Protein AF-A0A518BST4-F1 (afdb_monomer)

Foldseek 3Di:
DDDDDPPVNVVVVVVVVVVCVPPDPPPPPDDDVVDDDPDDPVRQVVLQVLLQVQQVVLQVLLCVLQVFRKGKDWPDKDKDFQVCVLVPADPQFQKKWKAWQQFIKIKGWDQQVLQQSLCVSVPDPQRGRDRDHDDPVSLVSSLVSVCSSVCSSSVSLVIHMDDIDGDRDSVVSDGRCSGLFDRGRMWIWIWMWMQTPNGIIIMIITHDDPSSVQSVVCVVVVHDRDPDPDSVCRPDDWDKDWDQADDDDDPVVVVVDDPPDDDDGPHDQQDWTFIDTNNWTFFTWGWDDDPNHTDTHTPDTDPDTDDPDPPDPPPPDDD

Sequence (319 aa):
MSTNVDPEEAAALMDAFDTSRGQTVREVEQRDFRVPLRLRGSSIAELQRVIETTLPQSEIELSKLLRGRLRLDLVSAGEFNAEQLQDGLDEPLALVRFSAGGHPAWAQWEIESAVEAVEQILGASEPTPATRDLSPLERTVMRTIIEGVCTPLCRRMGLPVEGFKAIGQLKEAGDWREADHFADPHRLGLELRLTTPGGASNLRLYLPIFDAQLTFAARIAGQKLPPKLPPHLSAVELPVCAQLGTIELPLSELLALEVGDVLPLDAHRGERIKVHADGRDFGRAILGSRRGRLALQLTSLTSEPTEPEPPAATIEEQA

Structure (mmCIF, N/CA/C/O backbone):
data_AF-A0A518BST4-F1
#
_entry.id   AF-A0A518BST4-F1
#
loop_
_atom_site.group_PDB
_atom_site.id
_atom_site.type_symbol
_atom_site.label_atom_id
_atom_site.label_alt_id
_atom_site.label_comp_id
_atom_site.label_asym_id
_atom_site.label_entity_id
_atom_site.label_seq_id
_atom_site.pdbx_PDB_ins_code
_atom_site.Cartn_x
_atom_site.Cartn_y
_atom_site.Cartn_z
_atom_site.occupancy
_atom_site.B_iso_or_equiv
_atom_site.auth_seq_id
_atom_site.auth_comp_id
_atom_site.auth_asym_id
_atom_site.auth_atom_id
_atom_site.pdbx_PDB_model_num
ATOM 1 N N . MET A 1 1 ? 63.388 1.926 4.999 1.00 42.66 1 MET A N 1
ATOM 2 C CA . MET A 1 1 ? 62.200 2.443 4.291 1.00 42.66 1 MET A CA 1
ATOM 3 C C . MET A 1 1 ? 61.598 3.509 5.185 1.00 42.66 1 MET A C 1
ATOM 5 O O . MET A 1 1 ? 60.833 3.187 6.081 1.00 42.66 1 MET A O 1
ATOM 9 N N . SER A 1 2 ? 62.106 4.730 5.057 1.00 36.97 2 SER A N 1
ATOM 10 C CA . SER A 1 2 ? 61.820 5.858 5.943 1.00 36.97 2 SER A CA 1
ATOM 11 C C . SER A 1 2 ? 60.489 6.479 5.536 1.00 36.97 2 SER A C 1
ATOM 13 O O . SER A 1 2 ? 60.337 6.916 4.398 1.00 36.97 2 SER A O 1
ATOM 15 N N . THR A 1 3 ? 59.523 6.463 6.446 1.00 49.28 3 THR A N 1
ATOM 16 C CA . THR A 1 3 ? 58.181 7.009 6.252 1.00 49.28 3 THR A CA 1
ATOM 17 C C . THR A 1 3 ? 58.253 8.535 6.336 1.00 49.28 3 THR A C 1
ATOM 19 O O . THR A 1 3 ? 58.174 9.102 7.420 1.00 49.28 3 THR A O 1
ATOM 22 N N . ASN A 1 4 ? 58.475 9.196 5.200 1.00 48.75 4 ASN A N 1
ATOM 23 C CA . ASN A 1 4 ? 58.351 10.648 5.077 1.00 48.75 4 ASN A CA 1
ATOM 24 C C . ASN A 1 4 ? 56.869 10.993 4.915 1.00 48.75 4 ASN A C 1
ATOM 26 O O . ASN A 1 4 ? 56.369 11.024 3.795 1.00 48.75 4 ASN A O 1
ATOM 30 N N . VAL A 1 5 ? 56.173 11.209 6.026 1.00 56.81 5 VAL A N 1
ATOM 31 C CA . VAL A 1 5 ? 54.915 11.961 6.018 1.00 56.81 5 VAL A CA 1
ATOM 32 C C . VAL A 1 5 ? 55.192 13.235 6.793 1.00 56.81 5 VAL A C 1
ATOM 34 O O . VAL A 1 5 ? 55.655 13.175 7.935 1.00 56.81 5 VAL A O 1
ATOM 37 N N . ASP A 1 6 ? 54.988 14.369 6.135 1.00 71.31 6 ASP A N 1
ATOM 38 C CA . ASP A 1 6 ? 55.165 15.680 6.741 1.00 71.31 6 ASP A CA 1
ATOM 39 C C . ASP A 1 6 ? 54.135 15.846 7.880 1.00 71.31 6 ASP A C 1
ATOM 41 O O . ASP A 1 6 ? 52.971 15.467 7.706 1.00 71.31 6 ASP A O 1
ATOM 45 N N . PRO A 1 7 ? 54.514 16.350 9.069 1.00 61.84 7 PRO A N 1
ATOM 46 C CA . PRO A 1 7 ? 53.572 16.594 10.163 1.00 61.84 7 PRO A CA 1
ATOM 47 C C . PRO A 1 7 ? 52.369 17.465 9.761 1.00 61.84 7 PRO A C 1
ATOM 49 O O . PRO A 1 7 ? 51.304 17.321 10.361 1.00 61.84 7 PRO A O 1
ATOM 52 N N . GLU A 1 8 ? 52.496 18.311 8.735 1.00 61.91 8 GLU A N 1
ATOM 53 C CA . GLU A 1 8 ? 51.385 19.107 8.200 1.00 61.91 8 GLU A CA 1
ATOM 54 C C . GLU A 1 8 ? 50.413 18.265 7.342 1.00 61.91 8 GLU A C 1
ATOM 56 O O . GLU A 1 8 ? 49.195 18.412 7.453 1.00 61.91 8 GLU A O 1
ATOM 61 N N . GLU A 1 9 ? 50.917 17.289 6.576 1.00 52.09 9 GLU A N 1
ATOM 62 C CA . GLU A 1 9 ? 50.091 16.323 5.829 1.00 52.09 9 GLU A CA 1
ATOM 63 C C . GLU A 1 9 ? 49.383 15.329 6.761 1.00 52.09 9 GLU A C 1
ATOM 65 O O . GLU A 1 9 ? 48.223 14.976 6.538 1.00 52.09 9 GLU A O 1
ATOM 70 N N . ALA A 1 10 ? 50.051 14.906 7.839 1.00 57.75 10 ALA A N 1
ATOM 71 C CA . ALA A 1 10 ? 49.448 14.059 8.867 1.00 57.75 10 ALA A CA 1
ATOM 72 C C . ALA A 1 10 ? 48.308 14.783 9.608 1.00 57.75 10 ALA A C 1
ATOM 74 O O . ALA A 1 10 ? 47.282 14.168 9.907 1.00 57.75 10 ALA A O 1
ATOM 75 N N . ALA A 1 11 ? 48.460 16.089 9.854 1.00 62.84 11 ALA A N 1
ATOM 76 C CA . ALA A 1 11 ? 47.422 16.924 10.449 1.00 62.84 11 ALA A CA 1
ATOM 77 C C . ALA A 1 11 ? 46.244 17.148 9.486 1.00 62.84 11 ALA A C 1
ATOM 79 O O . ALA A 1 11 ? 45.098 16.984 9.895 1.00 62.84 11 ALA A O 1
ATOM 80 N N . ALA A 1 12 ? 46.502 17.421 8.201 1.00 59.97 12 ALA A N 1
ATOM 81 C CA . ALA A 1 12 ? 45.454 17.569 7.187 1.00 59.97 12 ALA A CA 1
ATOM 82 C C . ALA A 1 12 ? 44.656 16.269 6.958 1.00 59.97 12 ALA A C 1
ATOM 84 O O . ALA A 1 12 ? 43.440 16.307 6.770 1.00 59.97 12 ALA A O 1
ATOM 85 N N . LEU A 1 13 ? 45.315 15.104 7.026 1.00 54.47 13 LEU A N 1
ATOM 86 C CA . LEU A 1 13 ? 44.649 13.798 6.977 1.00 54.47 13 LEU A CA 1
ATOM 87 C C . LEU A 1 13 ? 43.795 13.540 8.226 1.00 54.47 13 LEU A C 1
ATOM 89 O O . LEU A 1 13 ? 42.681 13.040 8.094 1.00 54.47 13 LEU A O 1
ATOM 93 N N . MET A 1 14 ? 44.269 13.896 9.424 1.00 54.06 14 MET A N 1
ATOM 94 C CA . MET A 1 14 ? 43.470 13.775 10.652 1.00 54.06 14 MET A CA 1
ATOM 95 C C . MET A 1 14 ? 42.262 14.723 10.660 1.00 54.06 14 MET A C 1
ATOM 97 O O . MET A 1 14 ? 41.180 14.305 11.066 1.00 54.06 14 MET A O 1
ATOM 101 N N . ASP A 1 15 ? 42.404 15.940 10.130 1.00 51.97 15 ASP A N 1
ATOM 102 C CA . ASP A 1 15 ? 41.315 16.921 10.033 1.00 51.97 15 ASP A CA 1
ATOM 103 C C . ASP A 1 15 ? 40.255 16.502 8.990 1.00 51.97 15 ASP A C 1
ATOM 105 O O . ASP A 1 15 ? 39.050 16.638 9.222 1.00 51.97 15 ASP A O 1
ATOM 109 N N . ALA A 1 16 ? 40.679 15.865 7.886 1.00 52.78 16 ALA A N 1
ATOM 110 C CA . ALA A 1 16 ? 39.792 15.218 6.908 1.00 52.78 16 ALA A CA 1
ATOM 111 C C . ALA A 1 16 ? 39.057 13.987 7.484 1.00 52.78 16 ALA A C 1
ATOM 113 O O . ALA A 1 16 ? 37.901 13.721 7.141 1.00 52.78 16 ALA A O 1
ATOM 114 N N . PHE A 1 17 ? 39.704 13.240 8.387 1.00 46.88 17 PHE A N 1
ATOM 115 C CA . PHE A 1 17 ? 39.076 12.127 9.103 1.00 46.88 17 PHE A CA 1
ATOM 116 C C . PHE A 1 17 ? 38.061 12.612 10.151 1.00 46.88 17 PHE A C 1
ATOM 118 O O . PHE A 1 17 ? 36.996 12.003 10.273 1.00 46.88 17 PHE A O 1
ATOM 125 N N . ASP A 1 18 ? 38.307 13.722 10.850 1.00 46.72 18 ASP A N 1
ATOM 126 C CA . ASP A 1 18 ? 37.339 14.279 11.805 1.00 46.72 18 ASP A CA 1
ATOM 127 C C . ASP A 1 18 ? 36.157 14.991 11.120 1.00 46.72 18 ASP A C 1
ATOM 129 O O . ASP A 1 18 ? 35.024 14.869 11.595 1.00 46.72 18 ASP A O 1
ATOM 133 N N . THR A 1 19 ? 36.339 15.606 9.942 1.00 46.09 19 THR A N 1
ATOM 134 C CA . THR A 1 19 ? 35.202 16.137 9.151 1.00 46.09 19 THR A CA 1
ATOM 135 C C . THR A 1 19 ? 34.257 15.038 8.652 1.00 46.09 19 THR A C 1
ATOM 137 O O . THR A 1 19 ? 33.068 15.289 8.441 1.00 46.09 19 THR A O 1
ATOM 140 N N . SER A 1 20 ? 34.740 13.799 8.518 1.00 42.28 20 SER A N 1
ATOM 141 C CA . SER A 1 20 ? 33.919 12.654 8.105 1.00 42.28 20 SER A CA 1
ATOM 142 C C . SER A 1 20 ? 33.076 12.037 9.233 1.00 42.28 20 SER A C 1
ATOM 144 O O . SER A 1 20 ? 32.094 11.351 8.949 1.00 42.28 20 SER A O 1
ATOM 146 N N . ARG A 1 21 ? 33.353 12.347 10.512 1.00 39.28 21 ARG A N 1
ATOM 147 C CA . ARG A 1 21 ? 32.537 11.879 11.656 1.00 39.28 21 ARG A CA 1
ATOM 148 C C . ARG A 1 21 ? 31.156 12.537 11.754 1.00 39.28 21 ARG A C 1
ATOM 150 O O . ARG A 1 21 ? 30.313 12.058 12.507 1.00 39.28 21 ARG A O 1
ATOM 157 N N . GLY A 1 22 ? 30.905 13.598 10.985 1.00 35.75 22 GLY A N 1
ATOM 158 C CA . GLY A 1 22 ? 29.586 14.227 10.863 1.00 35.75 22 GLY A CA 1
ATOM 159 C C . GLY A 1 22 ? 28.689 13.622 9.777 1.00 35.75 22 GLY A C 1
ATOM 160 O O . GLY A 1 22 ? 27.495 13.918 9.744 1.00 35.75 22 GLY A O 1
ATOM 161 N N . GLN A 1 23 ? 29.221 12.772 8.891 1.00 37.50 23 GLN A N 1
ATOM 162 C CA . GLN A 1 23 ? 28.390 12.022 7.955 1.00 37.50 23 GLN A CA 1
ATOM 163 C C . GLN A 1 23 ? 27.899 10.766 8.658 1.00 37.50 23 GLN A C 1
ATOM 165 O O . GLN A 1 23 ? 28.636 9.802 8.840 1.00 37.50 23 GLN A O 1
ATOM 170 N N . THR A 1 24 ? 26.633 10.811 9.068 1.00 32.81 24 THR A N 1
ATOM 171 C CA . THR A 1 24 ? 25.862 9.643 9.485 1.00 32.81 24 THR A CA 1
ATOM 172 C C . THR A 1 24 ? 26.155 8.497 8.524 1.00 32.81 24 THR A C 1
ATOM 174 O O . THR A 1 24 ? 25.794 8.537 7.345 1.00 32.81 24 THR A O 1
ATOM 177 N N . VAL A 1 25 ? 26.885 7.494 9.019 1.00 34.84 25 VAL A N 1
ATOM 178 C CA . VAL A 1 25 ? 27.086 6.229 8.321 1.00 34.84 25 VAL A CA 1
ATOM 179 C C . VAL A 1 25 ? 25.683 5.711 8.046 1.00 34.84 25 VAL A C 1
ATOM 181 O O . VAL A 1 25 ? 24.981 5.317 8.974 1.00 34.84 25 VAL A O 1
ATOM 184 N N . ARG A 1 26 ? 25.233 5.820 6.790 1.00 37.34 26 ARG A N 1
ATOM 185 C CA . ARG A 1 26 ? 23.953 5.258 6.368 1.00 37.34 26 ARG A CA 1
ATOM 186 C C . ARG A 1 26 ? 24.022 3.780 6.695 1.00 37.34 26 ARG A C 1
ATOM 188 O O . ARG A 1 26 ? 24.861 3.077 6.135 1.00 37.34 26 ARG A O 1
ATOM 195 N N . GLU A 1 27 ? 23.189 3.360 7.635 1.00 33.41 27 GLU A N 1
ATOM 196 C CA . GLU A 1 27 ? 23.039 1.969 8.021 1.00 33.41 27 GLU A CA 1
ATOM 197 C C . GLU A 1 27 ? 22.772 1.172 6.740 1.00 33.41 27 GLU A C 1
ATOM 199 O O . GLU A 1 27 ? 21.787 1.390 6.032 1.00 33.41 27 GLU A O 1
ATOM 204 N N . VAL A 1 28 ? 23.754 0.363 6.338 1.00 39.19 28 VAL A N 1
ATOM 205 C CA . VAL A 1 28 ? 23.680 -0.408 5.099 1.00 39.19 28 VAL A CA 1
ATOM 206 C C . VAL A 1 28 ? 22.741 -1.572 5.379 1.00 39.19 28 VAL A C 1
ATOM 208 O O . VAL A 1 28 ? 23.163 -2.600 5.906 1.00 39.19 28 VAL A O 1
ATOM 211 N N . GLU A 1 29 ? 21.459 -1.402 5.058 1.00 43.50 29 GLU A N 1
ATOM 212 C CA . GLU A 1 29 ? 20.478 -2.483 5.140 1.00 43.50 29 GLU A CA 1
ATOM 213 C C . GLU A 1 29 ? 20.944 -3.672 4.285 1.00 43.50 29 GLU A C 1
ATOM 215 O O . GLU 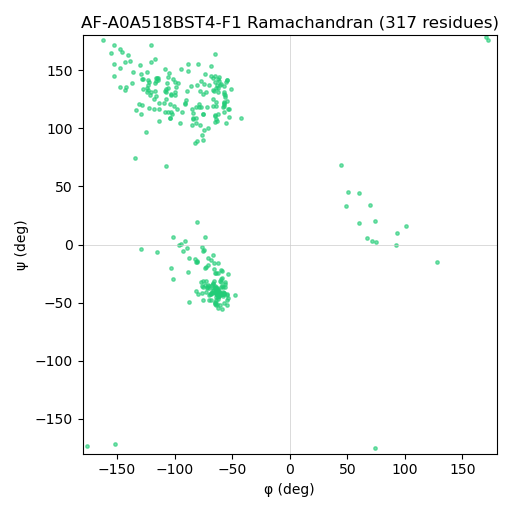A 1 29 ? 21.264 -3.529 3.097 1.00 43.50 29 GLU A O 1
ATOM 220 N N . GLN A 1 30 ? 21.007 -4.866 4.887 1.00 38.56 30 GLN A N 1
ATOM 221 C CA . GLN A 1 30 ? 21.372 -6.083 4.166 1.00 38.56 30 GLN A CA 1
ATOM 222 C C . GLN A 1 30 ? 20.344 -6.361 3.068 1.00 38.56 30 GLN A C 1
ATOM 224 O O . GLN A 1 30 ? 19.181 -6.677 3.307 1.00 38.56 30 GLN A O 1
ATOM 229 N N . ARG A 1 31 ? 20.805 -6.223 1.826 1.00 43.72 31 ARG A N 1
ATOM 230 C CA . ARG A 1 31 ? 19.964 -6.244 0.638 1.00 43.72 31 ARG A CA 1
ATOM 231 C C . ARG A 1 31 ? 19.692 -7.670 0.175 1.00 43.72 31 ARG A C 1
ATOM 233 O O . ARG A 1 31 ? 20.578 -8.322 -0.378 1.00 43.72 31 ARG A O 1
ATOM 240 N N . ASP A 1 32 ? 18.440 -8.114 0.263 1.00 48.12 32 ASP A N 1
ATOM 241 C CA . ASP A 1 32 ? 18.022 -9.313 -0.462 1.00 48.12 32 ASP A CA 1
ATOM 242 C C . ASP A 1 32 ? 17.790 -8.981 -1.942 1.00 48.12 32 ASP A C 1
ATOM 244 O O . ASP A 1 32 ? 16.785 -8.395 -2.351 1.00 48.12 32 ASP A O 1
ATOM 248 N N . PHE A 1 33 ? 18.746 -9.363 -2.788 1.00 46.81 33 PHE A N 1
ATOM 249 C CA . PHE A 1 33 ? 18.644 -9.165 -4.230 1.00 46.81 33 PHE A CA 1
ATOM 250 C C . PHE A 1 33 ? 17.521 -10.005 -4.869 1.00 46.81 33 PHE A C 1
ATOM 252 O O . PHE A 1 33 ? 17.264 -9.809 -6.062 1.00 46.81 33 PHE A O 1
ATOM 259 N N . ARG A 1 34 ? 16.887 -10.949 -4.129 1.00 41.41 34 ARG A N 1
ATOM 260 C CA . ARG A 1 34 ? 15.776 -11.830 -4.575 1.00 41.41 34 ARG A CA 1
ATOM 261 C C . ARG A 1 34 ? 14.561 -11.084 -5.074 1.00 41.41 34 ARG A C 1
ATOM 263 O O . ARG A 1 34 ? 14.041 -11.503 -6.107 1.00 41.41 34 ARG A O 1
ATOM 270 N N . VAL A 1 35 ? 14.243 -9.952 -4.463 1.00 50.44 35 VAL A N 1
ATOM 271 C CA . VAL A 1 35 ? 13.121 -9.104 -4.860 1.00 50.44 35 VAL A CA 1
ATOM 272 C C . VAL A 1 35 ? 13.661 -7.882 -5.616 1.00 50.44 35 VAL A C 1
ATOM 274 O O . VAL A 1 35 ? 14.349 -7.043 -5.020 1.00 50.44 35 VAL A O 1
ATOM 277 N N . PRO A 1 36 ? 13.458 -7.774 -6.943 1.00 54.06 36 PRO A N 1
ATOM 278 C CA . PRO A 1 36 ? 13.886 -6.602 -7.697 1.00 54.06 36 PRO A CA 1
ATOM 279 C C . PRO A 1 36 ? 13.093 -5.371 -7.234 1.00 54.06 36 PRO A C 1
ATOM 281 O O . PRO A 1 36 ? 11.909 -5.290 -7.515 1.00 54.06 36 PRO A O 1
ATOM 284 N N . LEU A 1 37 ? 13.746 -4.412 -6.565 1.00 60.00 37 LEU A N 1
ATOM 285 C CA . LEU A 1 37 ? 13.098 -3.139 -6.229 1.00 60.00 37 LEU A CA 1
ATOM 286 C C . LEU A 1 37 ? 12.808 -2.357 -7.506 1.00 60.00 37 LEU A C 1
ATOM 288 O O . LEU A 1 37 ? 13.694 -2.203 -8.357 1.00 60.00 37 LEU A O 1
ATOM 292 N N . ARG A 1 38 ? 11.586 -1.848 -7.613 1.00 65.62 38 ARG A N 1
ATOM 293 C CA . ARG A 1 38 ? 11.168 -0.915 -8.662 1.00 65.62 38 ARG A CA 1
ATOM 294 C C . ARG A 1 38 ? 11.428 0.528 -8.246 1.00 65.62 38 ARG A C 1
ATOM 296 O O . ARG A 1 38 ? 11.600 1.389 -9.106 1.00 65.62 38 ARG A O 1
ATOM 303 N N . LEU A 1 39 ? 11.499 0.792 -6.941 1.00 62.91 39 LEU A N 1
ATOM 304 C CA . LEU A 1 39 ? 11.815 2.110 -6.399 1.00 62.91 39 LEU A CA 1
ATOM 305 C C . LEU A 1 39 ? 13.324 2.297 -6.206 1.00 62.91 39 LEU A C 1
ATOM 307 O O . LEU A 1 39 ? 14.012 1.481 -5.594 1.00 62.91 39 LEU A O 1
ATOM 311 N N . ARG A 1 40 ? 13.846 3.432 -6.684 1.00 64.00 40 ARG A N 1
ATOM 312 C CA . ARG A 1 40 ? 15.177 3.908 -6.279 1.00 64.00 40 ARG A CA 1
ATOM 313 C C . ARG A 1 40 ? 15.095 4.439 -4.846 1.00 64.00 40 ARG A C 1
ATOM 315 O O . ARG A 1 40 ? 14.097 5.054 -4.482 1.00 64.00 40 ARG A O 1
ATOM 322 N N . GLY A 1 41 ? 16.164 4.297 -4.058 1.00 64.56 41 GLY A N 1
ATOM 323 C CA . GLY A 1 41 ? 16.190 4.796 -2.672 1.00 64.56 41 GLY A CA 1
ATOM 324 C C . GLY A 1 41 ? 15.889 6.298 -2.545 1.00 64.56 41 GLY A C 1
ATOM 325 O O . GLY A 1 41 ? 15.231 6.721 -1.601 1.00 64.56 41 GLY A O 1
ATOM 326 N N . SER A 1 42 ? 16.274 7.106 -3.541 1.00 61.84 42 SER A N 1
ATOM 327 C CA . SER A 1 42 ? 15.920 8.531 -3.606 1.00 61.84 42 SER A CA 1
ATOM 328 C C . SER A 1 42 ? 14.412 8.773 -3.716 1.00 61.84 42 SER A C 1
ATOM 330 O O . SER A 1 42 ? 13.910 9.708 -3.107 1.00 61.84 42 SER A O 1
ATOM 332 N N . SER A 1 43 ? 13.692 7.924 -4.457 1.00 67.12 43 SER A N 1
ATOM 333 C CA . SER A 1 43 ? 12.237 8.015 -4.623 1.00 67.12 43 SER A CA 1
ATOM 334 C C . SER A 1 43 ? 11.496 7.631 -3.341 1.00 67.12 43 SER A C 1
ATOM 336 O O . SER A 1 43 ? 10.488 8.250 -3.020 1.00 67.12 43 SER A O 1
ATOM 338 N N . ILE A 1 44 ? 12.014 6.662 -2.575 1.00 71.62 44 ILE A N 1
ATOM 339 C CA . ILE A 1 44 ? 11.459 6.284 -1.262 1.00 71.62 44 ILE A CA 1
ATOM 340 C C . ILE A 1 44 ? 11.606 7.439 -0.270 1.00 71.62 44 ILE A C 1
ATOM 342 O O . ILE A 1 44 ? 10.621 7.848 0.337 1.00 71.62 44 ILE A O 1
ATOM 346 N N . ALA A 1 45 ? 12.806 8.016 -0.165 1.00 73.88 45 ALA A N 1
ATOM 347 C CA . ALA A 1 45 ? 13.066 9.150 0.725 1.00 73.88 45 ALA A CA 1
ATOM 348 C C . ALA A 1 45 ? 12.185 10.371 0.407 1.00 73.88 45 ALA A C 1
ATOM 350 O O . ALA A 1 45 ? 11.884 11.194 1.270 1.00 73.88 45 ALA A O 1
ATOM 351 N N . GLU A 1 46 ? 11.783 10.515 -0.852 1.00 73.38 46 GLU A N 1
ATOM 352 C CA . GLU A 1 46 ? 10.897 11.587 -1.269 1.00 73.38 46 GLU A CA 1
ATOM 353 C C . GLU A 1 46 ? 9.429 11.310 -0.946 1.00 73.38 46 GLU A C 1
ATOM 355 O O . GLU A 1 46 ? 8.744 12.190 -0.424 1.00 73.38 46 GLU A O 1
ATOM 360 N N . LEU A 1 47 ? 8.970 10.076 -1.173 1.00 76.75 47 LEU A N 1
ATOM 361 C CA . LEU A 1 47 ? 7.651 9.621 -0.736 1.00 76.75 47 LEU A CA 1
ATOM 362 C C . LEU A 1 47 ? 7.491 9.773 0.780 1.00 76.75 47 LEU A C 1
ATOM 364 O O . LEU A 1 47 ? 6.464 10.281 1.222 1.00 76.75 47 LEU A O 1
ATOM 368 N N . GLN A 1 48 ? 8.520 9.428 1.560 1.00 82.56 48 GLN A N 1
ATOM 369 C CA . GLN A 1 48 ? 8.548 9.645 3.010 1.00 82.56 48 GLN A CA 1
ATOM 370 C C . GLN A 1 48 ? 8.285 11.112 3.360 1.00 82.56 48 GLN A C 1
ATOM 372 O O . GLN A 1 48 ? 7.336 11.400 4.085 1.00 82.56 48 GLN A O 1
ATOM 377 N N . ARG A 1 49 ? 9.021 12.054 2.751 1.00 83.06 49 ARG A N 1
ATOM 378 C CA . ARG A 1 49 ? 8.801 13.496 2.966 1.00 83.06 49 ARG A CA 1
ATOM 379 C C . ARG A 1 49 ? 7.377 13.937 2.611 1.00 83.06 49 ARG A C 1
ATOM 381 O O . ARG A 1 49 ? 6.763 14.723 3.332 1.00 83.06 49 ARG A O 1
ATOM 388 N N . VAL A 1 50 ? 6.821 13.450 1.501 1.00 82.62 50 VAL A N 1
ATOM 389 C CA . VAL A 1 50 ? 5.439 13.777 1.103 1.00 82.62 50 VAL A CA 1
ATOM 390 C C . VAL A 1 50 ? 4.429 13.253 2.122 1.00 82.62 50 VAL A C 1
ATOM 392 O O . VAL A 1 50 ? 3.487 13.966 2.471 1.00 82.62 50 VAL A O 1
ATOM 395 N N . ILE A 1 51 ? 4.624 12.031 2.610 1.00 85.50 51 ILE A N 1
ATOM 396 C CA . ILE A 1 51 ? 3.752 11.403 3.603 1.00 85.50 51 ILE A CA 1
ATOM 397 C C . ILE A 1 51 ? 3.827 12.166 4.923 1.00 85.50 51 ILE A C 1
ATOM 399 O O . ILE A 1 51 ? 2.790 12.598 5.418 1.00 85.50 51 ILE A O 1
ATOM 403 N N . GLU A 1 52 ? 5.032 12.424 5.434 1.00 88.69 52 GLU A N 1
ATOM 404 C CA . GLU A 1 52 ? 5.266 13.168 6.679 1.00 88.69 52 GLU A CA 1
ATOM 405 C C . GLU A 1 52 ? 4.594 14.544 6.660 1.00 88.69 52 GLU A C 1
ATOM 407 O O . GLU A 1 52 ? 3.924 14.923 7.618 1.00 88.69 52 GLU A O 1
ATOM 412 N N . THR A 1 53 ? 4.673 15.269 5.538 1.00 87.56 53 THR A N 1
ATOM 413 C CA . THR A 1 53 ? 3.998 16.576 5.398 1.00 87.56 53 THR A CA 1
ATOM 414 C C . THR A 1 53 ? 2.466 16.490 5.362 1.00 87.56 53 THR A C 1
ATOM 416 O O . THR A 1 53 ? 1.796 17.513 5.499 1.00 87.56 53 THR A O 1
ATOM 419 N N . THR A 1 54 ? 1.898 15.293 5.193 1.00 87.31 54 THR A N 1
ATOM 420 C CA . THR A 1 54 ? 0.448 15.050 5.098 1.00 87.31 54 THR A CA 1
ATOM 421 C C . THR A 1 54 ? -0.145 14.479 6.391 1.00 87.31 54 THR A C 1
ATOM 423 O O . THR A 1 54 ? -1.351 14.611 6.618 1.00 87.31 54 THR A O 1
ATOM 426 N N . LEU A 1 55 ? 0.674 13.891 7.272 1.00 90.56 55 LEU A N 1
ATOM 427 C CA . LEU A 1 55 ? 0.214 13.331 8.550 1.00 90.56 55 LEU A CA 1
ATOM 428 C C . LEU A 1 55 ? -0.566 14.342 9.412 1.00 90.56 55 LEU A C 1
ATOM 430 O O . LEU A 1 55 ? -1.666 13.983 9.838 1.00 90.56 55 LEU A O 1
ATOM 434 N N . PRO A 1 56 ? -0.141 15.618 9.563 1.00 90.81 56 PRO A N 1
ATOM 435 C CA . PRO A 1 56 ? -0.889 16.590 10.366 1.00 90.81 56 PRO A CA 1
ATOM 436 C C . PRO A 1 56 ? -2.318 16.840 9.865 1.00 90.81 56 PRO A C 1
ATOM 438 O O . PRO A 1 56 ? -3.229 17.087 10.652 1.00 90.81 56 PRO A O 1
ATOM 441 N N . GLN A 1 57 ? -2.556 16.757 8.550 1.00 86.94 57 GLN A N 1
ATOM 442 C CA . GLN A 1 57 ? -3.911 16.885 8.008 1.00 86.94 57 GLN A CA 1
ATOM 443 C C . GLN A 1 57 ? -4.786 15.694 8.419 1.00 86.94 57 GLN A C 1
ATOM 445 O O . GLN A 1 57 ? -5.944 15.882 8.793 1.00 86.94 57 GLN A O 1
ATOM 450 N N . SER A 1 58 ? -4.224 14.486 8.381 1.00 87.06 58 SER A N 1
ATOM 451 C CA . SER A 1 58 ? -4.921 13.264 8.794 1.00 87.06 58 SER A CA 1
ATOM 452 C C . SER A 1 58 ? -5.257 13.306 10.289 1.00 87.06 58 SER A C 1
ATOM 454 O O . SER A 1 58 ? -6.375 12.984 10.678 1.00 87.06 58 SER A O 1
ATOM 456 N N . GLU A 1 59 ? -4.350 13.812 11.131 1.00 89.50 59 GLU A N 1
ATOM 457 C CA . GLU A 1 59 ? -4.606 14.041 12.563 1.00 89.50 59 GLU A CA 1
ATOM 458 C C . GLU A 1 59 ? -5.781 15.003 12.807 1.00 89.50 59 GLU A C 1
ATOM 460 O O . GLU A 1 59 ? -6.641 14.753 13.657 1.00 89.50 59 GLU A O 1
ATOM 465 N N . ILE A 1 60 ? -5.868 16.097 12.042 1.00 86.75 60 ILE A N 1
ATOM 466 C CA . ILE A 1 60 ? -6.976 17.060 12.142 1.00 86.75 60 ILE A CA 1
ATOM 467 C C . ILE A 1 60 ? -8.310 16.411 11.749 1.00 86.75 60 ILE A C 1
ATOM 469 O O . ILE A 1 60 ? -9.333 16.679 12.379 1.00 86.75 60 ILE A O 1
ATOM 473 N N . GLU A 1 61 ? -8.334 15.575 10.713 1.00 83.06 61 GLU A N 1
ATOM 474 C CA . GLU A 1 61 ? -9.552 14.869 10.300 1.00 83.06 61 GLU A CA 1
ATOM 475 C C . GLU A 1 61 ? -9.973 13.819 11.341 1.00 83.06 61 GLU A C 1
ATOM 477 O O . GLU A 1 61 ? -11.143 13.764 11.727 1.00 83.06 61 GLU A O 1
ATOM 482 N N . LEU A 1 62 ? -9.019 13.062 11.883 1.00 81.56 62 LEU A N 1
ATOM 483 C CA . LEU A 1 62 ? -9.282 12.016 12.873 1.00 81.56 62 LEU A CA 1
ATOM 484 C C . LEU A 1 62 ? -9.663 12.567 14.244 1.00 81.56 62 LEU A C 1
ATOM 486 O O . LEU A 1 62 ? -10.548 12.019 14.895 1.00 81.56 62 LEU A O 1
ATOM 490 N N . SER A 1 63 ? -9.060 13.672 14.681 1.00 81.44 63 SER A N 1
ATOM 491 C CA . SER A 1 63 ? -9.401 14.301 15.965 1.00 81.44 63 SER A CA 1
ATOM 492 C C . SER A 1 63 ? -10.869 14.738 16.032 1.00 81.44 63 SER A C 1
ATOM 494 O O . SER A 1 63 ? -11.491 14.651 17.093 1.00 81.44 63 SER A O 1
ATOM 496 N N . LYS A 1 64 ? -11.465 15.125 14.893 1.00 78.75 64 LYS A N 1
ATOM 497 C CA . LYS A 1 64 ? -12.904 15.427 14.786 1.00 78.75 64 LYS A CA 1
ATOM 498 C C . LYS A 1 64 ? -13.768 14.186 14.996 1.00 78.75 64 LYS A C 1
ATOM 500 O O . LYS A 1 64 ? -14.818 14.280 15.626 1.00 78.75 64 LYS A O 1
ATOM 505 N N . LEU A 1 65 ? -13.332 13.046 14.463 1.00 69.56 65 LEU A N 1
ATOM 506 C CA . LEU A 1 65 ? -14.060 11.780 14.542 1.00 69.56 65 LEU A CA 1
ATOM 507 C C . LEU A 1 65 ? -13.941 11.146 15.931 1.00 69.56 65 LEU A C 1
ATOM 509 O O . LEU A 1 65 ? -14.932 10.669 16.475 1.00 69.56 65 LEU A O 1
ATOM 513 N N . LEU A 1 66 ? -12.744 11.178 16.517 1.00 68.44 66 LEU A N 1
ATOM 514 C CA . LEU A 1 66 ? -12.418 10.429 17.732 1.00 68.44 66 LEU A CA 1
ATOM 515 C C . LEU A 1 66 ? -12.548 11.233 19.025 1.00 68.44 66 LEU A C 1
ATOM 517 O O . LEU A 1 66 ? -12.308 10.694 20.100 1.00 68.44 66 LEU A O 1
ATOM 521 N N . ARG A 1 67 ? -12.926 12.518 18.939 1.00 69.75 67 ARG A N 1
ATOM 522 C CA . ARG A 1 67 ? -13.072 13.433 20.091 1.00 69.75 67 ARG A CA 1
ATOM 523 C C . ARG A 1 67 ? -11.853 13.413 21.031 1.00 69.75 67 ARG A C 1
ATOM 525 O O . ARG A 1 67 ? -11.991 13.587 22.239 1.00 69.75 67 ARG A O 1
ATOM 532 N N . GLY A 1 68 ? -10.660 13.212 20.473 1.00 69.81 68 GLY A N 1
ATOM 533 C CA . GLY A 1 68 ? -9.427 12.976 21.220 1.00 69.81 68 GLY A CA 1
ATOM 534 C C . GLY A 1 68 ? -8.193 13.534 20.516 1.00 69.81 68 GLY A C 1
ATOM 535 O O . GLY A 1 68 ? -8.243 13.931 19.351 1.00 69.81 68 GLY A O 1
ATOM 536 N N . ARG A 1 69 ? -7.073 13.581 21.248 1.00 74.50 69 ARG A N 1
ATOM 537 C CA . ARG A 1 69 ? -5.763 13.931 20.684 1.00 74.50 69 ARG A CA 1
ATOM 538 C C . ARG A 1 69 ? -5.141 12.675 20.094 1.00 74.50 69 ARG A C 1
ATOM 540 O O . ARG A 1 69 ? -4.871 11.730 20.826 1.00 74.50 69 ARG A O 1
ATOM 547 N N . LEU A 1 70 ? -4.929 12.693 18.790 1.00 82.62 70 LEU A N 1
ATOM 548 C CA . LEU A 1 70 ? -4.320 11.612 18.035 1.00 82.62 70 LEU A CA 1
ATOM 549 C C . LEU A 1 70 ? -3.113 12.179 17.303 1.00 82.62 70 LEU A C 1
ATOM 551 O O . LEU A 1 70 ? -3.210 13.258 16.719 1.00 82.62 70 LEU A O 1
ATOM 555 N N . ARG A 1 71 ? -2.000 11.452 17.356 1.00 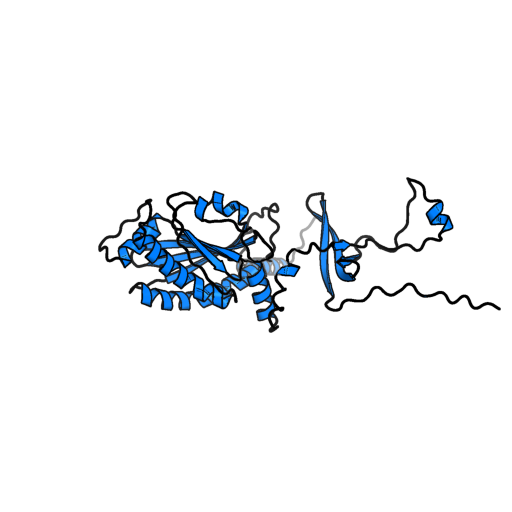89.62 71 ARG A N 1
ATOM 556 C CA . ARG A 1 71 ? -0.777 11.784 16.632 1.00 89.62 71 ARG A CA 1
ATOM 557 C C . ARG A 1 71 ? -0.375 10.632 15.724 1.00 89.62 71 ARG A C 1
ATOM 559 O O . ARG A 1 71 ? -0.485 9.472 16.122 1.00 89.62 71 ARG A O 1
ATOM 566 N N . LEU A 1 72 ? 0.077 10.965 14.525 1.00 92.12 72 LEU A N 1
ATOM 567 C CA . LEU A 1 72 ? 0.589 10.046 13.527 1.00 92.12 72 LEU A CA 1
ATOM 568 C C . LEU A 1 72 ? 2.048 10.385 13.240 1.00 92.12 72 LEU A C 1
ATOM 570 O O . LEU A 1 72 ? 2.364 11.501 12.840 1.00 92.12 72 LEU A O 1
ATOM 574 N N . ASP A 1 73 ? 2.924 9.398 13.371 1.00 93.81 73 ASP A N 1
ATOM 575 C CA . ASP A 1 73 ? 4.327 9.519 12.982 1.00 93.81 73 ASP A CA 1
ATOM 576 C C . ASP A 1 73 ? 4.664 8.412 11.966 1.00 93.81 73 ASP A C 1
ATOM 578 O O . ASP A 1 73 ? 4.246 7.263 12.125 1.00 93.81 73 ASP A O 1
ATOM 582 N N . LEU A 1 74 ? 5.404 8.738 10.903 1.00 93.75 74 LEU A N 1
ATOM 583 C CA . LEU A 1 74 ? 5.910 7.738 9.957 1.00 93.75 74 LEU A CA 1
ATOM 584 C C . LEU A 1 74 ? 7.116 7.033 10.588 1.00 93.75 74 LEU A C 1
ATOM 586 O O . LEU A 1 74 ? 8.115 7.677 10.893 1.00 93.75 74 LEU A O 1
ATOM 590 N N . VAL A 1 75 ? 7.020 5.719 10.792 1.00 94.25 75 VAL A N 1
ATOM 591 C CA . VAL A 1 75 ? 8.105 4.893 11.348 1.00 94.25 75 VAL A CA 1
ATOM 592 C C . VAL A 1 75 ? 9.021 4.413 10.234 1.00 94.25 75 VAL A C 1
ATOM 594 O O . VAL A 1 75 ? 10.239 4.539 10.326 1.00 94.25 75 VAL A O 1
ATOM 597 N N . SER A 1 76 ? 8.436 3.861 9.173 1.00 88.69 76 SER A N 1
ATOM 598 C CA . SER A 1 76 ? 9.188 3.332 8.042 1.00 88.69 76 SER A CA 1
ATOM 599 C C . SER A 1 76 ? 8.363 3.393 6.756 1.00 88.69 76 SER A C 1
ATOM 601 O O . SER A 1 76 ? 7.130 3.428 6.775 1.00 88.69 76 SER A O 1
ATOM 603 N N . ALA A 1 77 ? 9.057 3.436 5.619 1.00 88.50 77 ALA A N 1
ATOM 604 C CA . ALA A 1 77 ? 8.444 3.292 4.305 1.00 88.50 77 ALA A CA 1
ATOM 605 C C . ALA A 1 77 ? 9.373 2.487 3.401 1.00 88.50 77 ALA A C 1
ATOM 607 O O . ALA A 1 77 ? 10.574 2.756 3.353 1.00 88.50 77 ALA A O 1
ATOM 608 N N . GLY A 1 78 ? 8.815 1.542 2.657 1.00 83.88 78 GLY A N 1
ATOM 609 C CA . GLY A 1 78 ? 9.584 0.659 1.795 1.00 83.88 78 GLY A CA 1
ATOM 610 C C . GLY A 1 78 ? 8.726 -0.021 0.741 1.00 83.88 78 GLY A C 1
ATOM 611 O O . GLY A 1 78 ? 7.510 0.139 0.686 1.00 83.88 78 GLY A O 1
ATOM 612 N N . GLU A 1 79 ? 9.376 -0.777 -0.132 1.00 85.06 79 GLU A N 1
ATOM 613 C CA . GLU A 1 79 ? 8.687 -1.626 -1.098 1.00 85.06 79 GLU A CA 1
ATOM 614 C C . GLU A 1 79 ? 8.354 -2.976 -0.456 1.00 85.06 79 GLU A C 1
ATOM 616 O O . GLU A 1 79 ? 9.177 -3.581 0.227 1.00 85.06 79 GLU A O 1
ATOM 621 N N . PHE A 1 80 ? 7.139 -3.440 -0.697 1.00 86.69 80 PHE A N 1
ATOM 622 C CA . PHE A 1 80 ? 6.559 -4.667 -0.185 1.00 86.69 80 PHE A CA 1
ATOM 623 C C . PHE A 1 80 ? 6.000 -5.481 -1.353 1.00 86.69 80 PHE A C 1
ATOM 625 O O . PHE A 1 80 ? 5.438 -4.915 -2.290 1.00 86.69 80 PHE A O 1
ATOM 632 N N . ASN A 1 81 ? 6.133 -6.805 -1.315 1.00 86.62 81 ASN A N 1
ATOM 633 C CA . ASN A 1 81 ? 5.518 -7.685 -2.305 1.00 86.62 81 ASN A CA 1
ATOM 634 C C . ASN A 1 81 ? 4.207 -8.248 -1.731 1.00 86.62 81 ASN A C 1
ATOM 636 O O . ASN A 1 81 ? 4.227 -8.999 -0.762 1.00 86.62 81 ASN A O 1
ATOM 640 N N . ALA A 1 82 ? 3.075 -7.916 -2.355 1.00 87.88 82 ALA A N 1
ATOM 641 C CA . ALA A 1 82 ? 1.745 -8.358 -1.941 1.00 87.88 82 ALA A CA 1
ATOM 642 C C . ALA A 1 82 ? 1.541 -9.883 -1.989 1.00 87.88 82 ALA A C 1
ATOM 644 O O . ALA A 1 82 ? 0.607 -10.376 -1.366 1.00 87.88 82 ALA A O 1
ATOM 645 N N . GLU A 1 83 ? 2.404 -10.646 -2.667 1.00 85.62 83 GLU A N 1
ATOM 646 C CA . GLU A 1 83 ? 2.418 -12.113 -2.559 1.00 85.62 83 GLU A CA 1
ATOM 647 C C . GLU A 1 83 ? 2.676 -12.584 -1.123 1.00 85.62 83 GLU A C 1
ATOM 649 O O . GLU A 1 83 ? 2.159 -13.621 -0.730 1.00 85.62 83 GLU A O 1
ATOM 654 N N . GLN A 1 84 ? 3.416 -11.801 -0.332 1.00 84.75 84 GLN A N 1
ATOM 655 C CA . GLN A 1 84 ? 3.739 -12.097 1.067 1.00 84.75 84 GLN A CA 1
ATOM 656 C C . GLN A 1 84 ? 2.715 -11.510 2.047 1.00 84.75 84 GLN A C 1
ATOM 658 O O . GLN A 1 84 ? 2.905 -11.590 3.257 1.00 84.75 84 GLN A O 1
ATOM 663 N N . LEU A 1 85 ? 1.640 -10.877 1.556 1.00 86.19 85 LEU A N 1
ATOM 664 C CA . LEU A 1 85 ? 0.649 -10.235 2.424 1.00 86.19 85 LEU A CA 1
ATOM 665 C C . LEU A 1 85 ? -0.020 -11.253 3.348 1.00 86.19 85 LEU A C 1
ATOM 667 O O . LEU A 1 85 ? -0.172 -10.985 4.533 1.00 86.19 85 LEU A O 1
ATOM 671 N N . GLN A 1 86 ? -0.397 -12.416 2.812 1.00 82.94 86 GLN A N 1
ATOM 672 C CA . GLN A 1 86 ? -1.091 -13.451 3.582 1.00 82.94 86 GLN A CA 1
ATOM 673 C C . GLN A 1 86 ? -0.195 -14.063 4.666 1.00 82.94 86 GLN A C 1
ATOM 675 O O . GLN A 1 86 ? -0.694 -14.362 5.744 1.00 82.94 86 GLN A O 1
ATOM 680 N N . ASP A 1 87 ? 1.115 -14.165 4.422 1.00 81.44 87 ASP A N 1
ATOM 681 C CA . ASP A 1 87 ? 2.084 -14.710 5.385 1.00 81.44 87 ASP A CA 1
ATOM 682 C C . ASP A 1 87 ? 2.239 -13.830 6.641 1.00 81.44 87 ASP A C 1
ATOM 684 O O . ASP A 1 87 ? 2.714 -14.303 7.669 1.00 81.44 87 ASP A O 1
ATOM 688 N N . GLY A 1 88 ? 1.874 -12.544 6.558 1.00 76.31 88 GLY A N 1
ATOM 689 C CA . GLY A 1 88 ? 1.956 -11.581 7.664 1.00 76.31 88 GLY A CA 1
ATOM 690 C C . GLY A 1 88 ? 0.626 -11.297 8.372 1.00 76.31 88 GLY A C 1
ATOM 691 O O . GLY A 1 88 ? 0.562 -10.374 9.191 1.00 76.31 88 GLY A O 1
ATOM 692 N N . LEU A 1 89 ? -0.442 -12.021 8.024 1.00 84.94 89 LEU A N 1
ATOM 693 C CA . LEU A 1 89 ? -1.791 -11.813 8.548 1.00 84.94 89 LEU A CA 1
ATOM 694 C C . LEU A 1 89 ? -2.240 -13.012 9.390 1.00 84.94 89 LEU A C 1
ATOM 696 O O . LEU A 1 89 ? -2.646 -14.038 8.850 1.00 84.94 89 LEU A O 1
ATOM 700 N N . ASP A 1 90 ? -2.258 -12.828 10.707 1.00 84.62 90 ASP A N 1
ATOM 701 C CA . ASP A 1 90 ? -2.784 -13.807 11.659 1.00 84.62 90 ASP A CA 1
ATOM 702 C C . ASP A 1 90 ? -4.207 -13.436 12.106 1.00 84.62 90 ASP A C 1
ATOM 704 O O . ASP A 1 90 ? -4.522 -12.265 12.331 1.00 84.62 90 ASP A O 1
ATOM 708 N N . GLU A 1 91 ? -5.086 -14.432 12.242 1.00 86.25 91 GLU A N 1
ATOM 709 C CA . GLU A 1 91 ? -6.407 -14.244 12.853 1.00 86.25 91 GLU A CA 1
ATOM 710 C C . GLU A 1 91 ? -6.283 -14.249 14.386 1.00 86.25 91 GLU A C 1
ATOM 712 O O . GLU A 1 91 ? -5.577 -15.104 14.930 1.00 86.25 91 GLU A O 1
ATOM 717 N N . PRO A 1 92 ? -6.974 -13.348 15.116 1.00 90.50 92 PRO A N 1
ATOM 718 C CA . PRO A 1 92 ? -8.009 -12.396 14.677 1.00 90.50 92 PRO A CA 1
ATOM 719 C C . PRO A 1 92 ? -7.499 -11.142 13.937 1.00 90.50 92 PRO A C 1
ATOM 721 O O . PRO A 1 92 ? -6.511 -10.522 14.319 1.00 90.50 92 PRO A O 1
ATOM 724 N N . LEU A 1 93 ? -8.237 -10.721 12.898 1.00 91.94 93 LEU A N 1
ATOM 725 C CA . LEU A 1 93 ? -7.816 -9.659 11.972 1.00 91.94 93 LEU A CA 1
ATOM 726 C C . LEU A 1 93 ? -8.435 -8.284 12.268 1.00 91.94 93 LEU A C 1
ATOM 728 O O . LEU A 1 93 ? -9.662 -8.116 12.268 1.00 91.94 93 LEU A O 1
ATOM 732 N N . ALA A 1 94 ? -7.561 -7.279 12.348 1.00 94.88 94 ALA A N 1
ATOM 733 C CA . ALA A 1 94 ? -7.874 -5.854 12.248 1.00 94.88 94 ALA A CA 1
ATOM 734 C C . ALA A 1 94 ? -7.370 -5.297 10.902 1.00 94.88 94 ALA A C 1
ATOM 736 O O . ALA A 1 94 ? -6.422 -4.517 10.818 1.00 94.88 94 ALA A O 1
ATOM 737 N N . LEU A 1 95 ? -8.001 -5.755 9.818 1.00 96.12 95 LEU A N 1
ATOM 738 C CA . LEU A 1 95 ? -7.615 -5.439 8.443 1.00 96.12 95 LEU A CA 1
ATOM 739 C C . LEU A 1 95 ? -8.730 -4.673 7.726 1.00 96.12 95 LEU A C 1
ATOM 741 O O . LEU A 1 95 ? -9.908 -5.020 7.826 1.00 96.12 95 LEU A O 1
ATOM 745 N N . VAL A 1 96 ? -8.360 -3.663 6.947 1.00 97.56 96 VAL A N 1
ATOM 746 C CA . VAL A 1 96 ? -9.257 -2.970 6.017 1.00 97.56 96 VAL A CA 1
ATOM 747 C C . VAL A 1 96 ? -8.697 -3.079 4.611 1.00 97.56 96 VAL A C 1
ATOM 749 O O . VAL A 1 96 ? -7.537 -2.758 4.360 1.00 97.56 96 VAL A O 1
ATOM 752 N N . ARG A 1 97 ? -9.551 -3.513 3.687 1.00 96.38 97 ARG A N 1
ATOM 753 C CA . ARG A 1 97 ? -9.282 -3.549 2.252 1.00 96.38 97 ARG A CA 1
ATOM 754 C C . ARG A 1 97 ? -9.972 -2.369 1.575 1.00 96.38 97 ARG A C 1
ATOM 756 O O . ARG A 1 97 ? -11.094 -2.026 1.944 1.00 96.38 97 ARG A O 1
ATOM 763 N N . PHE A 1 98 ? -9.325 -1.776 0.581 1.00 96.25 98 PHE A N 1
ATOM 764 C CA . PHE A 1 98 ? -9.888 -0.718 -0.259 1.00 96.25 98 PHE A CA 1
ATOM 765 C C . PHE A 1 98 ? -9.235 -0.724 -1.648 1.00 96.25 98 PHE A C 1
ATOM 767 O O . PHE A 1 98 ? -8.277 -1.461 -1.889 1.00 96.25 98 PHE A O 1
ATOM 774 N N . SER A 1 99 ? -9.764 0.074 -2.572 1.00 93.00 99 SER A N 1
ATOM 775 C CA . SER A 1 99 ? -9.129 0.357 -3.861 1.00 93.00 99 SER A CA 1
ATOM 776 C C . SER A 1 99 ? -8.415 1.702 -3.782 1.00 93.00 99 SER A C 1
ATOM 778 O O . SER A 1 99 ? -8.969 2.663 -3.248 1.00 93.00 99 SER A O 1
ATOM 780 N N . ALA A 1 100 ? -7.191 1.772 -4.299 1.00 90.38 100 ALA A N 1
ATOM 781 C CA . ALA A 1 100 ? -6.428 2.998 -4.486 1.00 90.38 100 ALA A CA 1
ATOM 782 C C . ALA A 1 100 ? -5.946 3.046 -5.942 1.00 90.38 100 ALA A C 1
ATOM 784 O O . ALA A 1 100 ? -5.266 2.132 -6.394 1.00 90.38 100 ALA A O 1
ATOM 785 N N . GLY A 1 101 ? -6.331 4.064 -6.713 1.00 83.69 101 GLY A N 1
ATOM 786 C CA . GLY A 1 101 ? -5.973 4.150 -8.140 1.00 83.69 101 GLY A CA 1
ATOM 787 C C . GLY A 1 101 ? -6.611 3.084 -9.050 1.00 83.69 101 GLY A C 1
ATOM 788 O O . GLY A 1 101 ? -6.334 3.068 -10.247 1.00 83.69 101 GLY A O 1
ATOM 789 N N . GLY A 1 102 ? -7.511 2.239 -8.533 1.00 84.50 102 GLY A N 1
ATOM 790 C CA . GLY A 1 102 ? -8.015 1.045 -9.231 1.00 84.50 102 GLY A CA 1
ATOM 791 C C . GLY A 1 102 ? -7.237 -0.235 -8.899 1.00 84.50 102 GLY A C 1
ATOM 792 O O . GLY A 1 102 ? -7.412 -1.264 -9.549 1.00 84.50 102 GLY A O 1
ATOM 793 N N . HIS A 1 103 ? -6.359 -0.189 -7.893 1.00 89.25 103 HIS A N 1
ATOM 794 C CA . HIS A 1 103 ? -5.608 -1.342 -7.406 1.00 89.25 103 HIS A CA 1
ATOM 795 C C . HIS A 1 103 ? -5.984 -1.681 -5.954 1.00 89.25 103 HIS A C 1
ATOM 797 O O . HIS A 1 103 ? -6.146 -0.770 -5.137 1.00 89.25 103 HIS A O 1
ATOM 803 N N . PRO A 1 104 ? -6.043 -2.977 -5.588 1.00 92.62 104 PRO A N 1
ATOM 804 C CA . PRO A 1 104 ? -6.217 -3.407 -4.211 1.00 92.62 104 PRO A CA 1
ATOM 805 C C . PRO A 1 104 ? -5.118 -2.856 -3.302 1.00 92.62 104 PRO A C 1
ATOM 807 O O . PRO A 1 104 ? -3.917 -3.001 -3.579 1.00 92.62 104 PRO A O 1
ATOM 810 N N . ALA A 1 105 ? -5.566 -2.255 -2.208 1.00 94.75 105 ALA A N 1
ATOM 811 C CA . ALA A 1 105 ? -4.766 -1.717 -1.129 1.00 94.75 105 ALA A CA 1
ATOM 812 C C . ALA A 1 105 ? -5.286 -2.233 0.217 1.00 94.75 105 ALA A C 1
ATOM 814 O O . ALA A 1 105 ? -6.463 -2.586 0.369 1.00 94.75 105 ALA A O 1
ATOM 815 N N . TRP A 1 106 ? -4.391 -2.267 1.199 1.00 96.38 106 TRP A N 1
ATOM 816 C CA . TRP A 1 106 ? -4.682 -2.814 2.520 1.00 96.38 106 TRP A CA 1
ATOM 817 C C . TRP A 1 106 ? -4.135 -1.921 3.617 1.00 96.38 106 TRP A C 1
ATOM 819 O O . TRP A 1 106 ? -3.095 -1.288 3.457 1.00 96.38 106 TRP A O 1
ATOM 829 N N . ALA A 1 107 ? -4.830 -1.904 4.745 1.00 96.69 107 ALA A N 1
ATOM 830 C CA . ALA A 1 107 ? -4.373 -1.286 5.973 1.00 96.69 107 ALA A CA 1
ATOM 831 C C . ALA A 1 107 ? -4.606 -2.255 7.135 1.00 96.69 107 ALA A C 1
ATOM 833 O O . ALA A 1 107 ? -5.747 -2.622 7.421 1.00 96.69 107 ALA A O 1
ATOM 834 N N . GLN A 1 108 ? -3.520 -2.693 7.763 1.00 95.50 108 GLN A N 1
ATOM 835 C CA . GLN A 1 108 ? -3.512 -3.622 8.886 1.00 95.50 108 GLN A CA 1
ATOM 836 C C . GLN A 1 108 ? -3.164 -2.861 10.158 1.00 95.50 108 GLN A C 1
ATOM 838 O O . GLN A 1 108 ? -2.120 -2.215 10.239 1.00 95.50 108 GLN A O 1
ATOM 843 N N . TRP A 1 109 ? -4.018 -2.975 11.161 1.00 94.88 109 TRP A N 1
ATOM 844 C CA . TRP A 1 109 ? -3.753 -2.490 12.505 1.00 94.88 109 TRP A CA 1
ATOM 845 C C . TRP A 1 109 ? -3.457 -3.688 13.409 1.00 94.88 109 TRP A C 1
ATOM 847 O O . TRP A 1 109 ? -4.031 -4.762 13.244 1.00 94.88 109 TRP A O 1
ATOM 857 N N . GLU A 1 110 ? -2.541 -3.520 14.351 1.00 92.06 110 GLU A N 1
ATOM 858 C CA . GLU A 1 110 ? -2.348 -4.448 15.462 1.00 92.06 110 GLU A CA 1
ATOM 859 C C . GLU A 1 110 ? -3.656 -4.682 16.235 1.00 92.06 110 GLU A C 1
ATOM 861 O O . GLU A 1 110 ? -4.287 -3.732 16.702 1.00 92.06 110 GLU A O 1
ATOM 866 N N . ILE A 1 111 ? -4.072 -5.949 16.356 1.00 92.81 111 ILE A N 1
ATOM 867 C CA . ILE A 1 111 ? -5.404 -6.303 16.862 1.00 92.81 111 ILE A CA 1
ATOM 868 C C . ILE A 1 111 ? -5.635 -5.844 18.304 1.00 92.81 111 ILE A C 1
ATOM 870 O O . ILE A 1 111 ? -6.695 -5.296 18.597 1.00 92.81 111 ILE A O 1
ATOM 874 N N . GLU A 1 112 ? -4.640 -5.993 19.180 1.00 92.25 112 GLU A N 1
ATOM 875 C CA . GLU A 1 112 ? -4.769 -5.640 20.598 1.00 92.25 112 GLU A CA 1
ATOM 876 C C . GLU A 1 112 ? -5.047 -4.148 20.775 1.00 92.25 112 GLU A C 1
ATOM 878 O O . GLU A 1 112 ? -5.993 -3.761 21.464 1.00 92.25 112 GLU A O 1
ATOM 883 N N . SER A 1 113 ? -4.283 -3.310 20.075 1.00 90.31 113 SER A N 1
ATOM 884 C CA . SER A 1 113 ? -4.474 -1.863 20.090 1.00 90.31 113 SER A CA 1
ATOM 885 C C . SER A 1 113 ? -5.709 -1.407 19.321 1.00 90.31 113 SER A C 1
ATOM 887 O O . SER A 1 113 ? -6.309 -0.396 19.677 1.00 90.31 113 SER A O 1
ATOM 889 N N . ALA A 1 114 ? -6.100 -2.117 18.259 1.00 90.75 114 ALA A N 1
ATOM 890 C CA . ALA A 1 114 ? -7.327 -1.815 17.535 1.00 90.75 114 ALA A CA 1
ATOM 891 C C . ALA A 1 114 ? -8.555 -2.025 18.434 1.00 90.75 114 ALA A C 1
ATOM 893 O O . ALA A 1 114 ? -9.456 -1.187 18.430 1.00 90.75 114 ALA A O 1
ATOM 894 N N . VAL A 1 115 ? -8.577 -3.101 19.232 1.00 92.31 115 VAL A N 1
ATOM 895 C CA . VAL A 1 115 ? -9.624 -3.341 20.238 1.00 92.31 115 VAL A CA 1
ATOM 896 C C . VAL A 1 115 ? -9.650 -2.208 21.259 1.00 92.31 115 VAL A C 1
ATOM 898 O O . VAL A 1 115 ? -10.695 -1.585 21.439 1.00 92.31 115 VAL A O 1
ATOM 901 N N . GLU A 1 116 ? -8.503 -1.881 21.856 1.00 89.31 116 GLU A N 1
ATOM 902 C CA . GLU A 1 116 ? -8.397 -0.817 22.859 1.00 89.31 116 GLU A CA 1
ATOM 903 C C . GLU A 1 116 ? -8.888 0.539 22.318 1.00 89.31 116 GLU A C 1
ATOM 905 O O . GLU A 1 116 ? -9.745 1.194 22.916 1.00 89.31 116 GLU A O 1
ATOM 910 N N . ALA A 1 117 ? -8.390 0.944 21.145 1.00 86.38 117 ALA A N 1
ATOM 911 C CA . ALA A 1 117 ? -8.738 2.217 20.530 1.00 86.38 117 ALA A CA 1
ATOM 912 C C . ALA A 1 117 ? -10.232 2.292 20.192 1.00 86.38 117 ALA A C 1
ATOM 914 O O . ALA A 1 117 ? -10.873 3.319 20.422 1.00 86.38 117 ALA A O 1
ATOM 915 N N . VAL A 1 118 ? -10.813 1.214 19.662 1.00 89.31 118 VAL A N 1
ATOM 916 C CA . VAL A 1 118 ? -12.237 1.179 19.321 1.00 89.31 118 VAL A CA 1
ATOM 917 C C . VAL A 1 118 ? -13.117 1.188 20.574 1.00 89.31 118 VAL A C 1
ATOM 919 O O . VAL A 1 118 ? -14.098 1.932 20.603 1.00 89.31 118 VAL A O 1
ATOM 922 N N . GLU A 1 119 ? -12.774 0.429 21.617 1.00 88.38 119 GLU A N 1
ATOM 923 C CA . GLU A 1 119 ? -13.495 0.451 22.897 1.00 88.38 119 GLU A CA 1
ATOM 924 C C . GLU A 1 119 ? -13.474 1.848 23.527 1.00 88.38 119 GLU A C 1
ATOM 926 O O . GLU A 1 119 ? -14.513 2.342 23.977 1.00 88.38 119 GLU A O 1
ATOM 931 N N . GLN A 1 120 ? -12.326 2.532 23.479 1.00 83.75 120 GLN A N 1
ATOM 932 C CA . GLN A 1 120 ? -12.200 3.912 23.944 1.00 83.75 120 GLN A CA 1
ATOM 933 C C . GLN A 1 120 ? -13.163 4.851 23.202 1.00 83.75 120 GLN A C 1
ATOM 935 O O . GLN A 1 120 ? -13.841 5.675 23.817 1.00 83.75 120 GLN A O 1
ATOM 940 N N . ILE A 1 121 ? -13.263 4.709 21.878 1.00 83.62 121 ILE A N 1
ATOM 941 C CA . ILE A 1 121 ? -14.153 5.524 21.036 1.00 83.62 121 ILE A CA 1
ATOM 942 C C . ILE A 1 121 ? -15.627 5.219 21.315 1.00 83.62 121 ILE A C 1
ATOM 944 O O . ILE A 1 121 ? -16.466 6.121 21.272 1.00 83.62 121 ILE A O 1
ATOM 948 N N . LEU A 1 122 ? -15.947 3.963 21.628 1.00 85.94 122 LEU A N 1
ATOM 949 C CA . LEU A 1 122 ? -17.285 3.538 22.036 1.00 85.94 122 LEU A CA 1
ATOM 950 C C . LEU A 1 122 ? -17.634 3.946 23.481 1.00 85.94 122 LEU A C 1
ATOM 952 O O . LEU A 1 122 ? -18.789 3.802 23.883 1.00 85.94 122 LEU A O 1
ATOM 956 N N . GLY A 1 123 ? -16.685 4.515 24.234 1.00 84.50 123 GLY A N 1
ATOM 957 C CA . GLY A 1 123 ? -16.907 5.112 25.553 1.00 84.50 123 GLY A CA 1
ATOM 958 C C . GLY A 1 123 ? -16.493 4.242 26.741 1.00 84.50 123 GLY A C 1
ATOM 959 O O . GLY A 1 123 ? -16.903 4.536 27.867 1.00 84.50 123 GLY A O 1
ATOM 960 N N . ALA A 1 124 ? -15.697 3.190 26.531 1.00 83.31 124 ALA A N 1
ATOM 961 C CA . ALA A 1 124 ? -15.102 2.436 27.631 1.00 83.31 124 ALA A CA 1
ATOM 962 C C . ALA A 1 124 ? -14.174 3.344 28.457 1.00 83.31 124 ALA A C 1
ATOM 964 O O . ALA A 1 124 ? -13.346 4.070 27.909 1.00 83.31 124 ALA A O 1
ATOM 965 N N . SER A 1 125 ? -14.327 3.322 29.784 1.00 74.88 125 SER A N 1
ATOM 966 C CA . SER A 1 125 ? -13.505 4.144 30.689 1.00 74.88 125 SER A CA 1
ATOM 967 C C . SER A 1 125 ? -12.097 3.575 30.884 1.00 74.88 125 SER A C 1
ATOM 969 O O . SER A 1 125 ? -11.152 4.342 31.034 1.00 74.88 125 SER A O 1
ATOM 971 N N . GLU A 1 126 ? -11.965 2.248 30.840 1.00 79.94 126 GLU A N 1
ATOM 972 C CA . GLU A 1 126 ? -10.700 1.511 30.946 1.00 79.94 126 GLU A CA 1
ATOM 973 C C . GLU A 1 126 ? -10.663 0.427 29.853 1.00 79.94 126 GLU A C 1
ATOM 975 O O . GLU A 1 126 ? -10.918 -0.747 30.130 1.00 79.94 126 GLU A O 1
ATOM 980 N N . PRO A 1 127 ? -10.450 0.814 28.582 1.00 80.00 127 PRO A N 1
ATOM 981 C CA . PRO A 1 127 ? -10.280 -0.155 27.506 1.00 80.00 127 PRO A CA 1
ATOM 982 C C . PRO A 1 127 ? -9.030 -0.999 27.777 1.00 80.00 127 PRO A C 1
ATOM 984 O O . PRO A 1 127 ? -8.034 -0.497 28.298 1.00 80.00 127 PRO A O 1
ATOM 987 N N . THR A 1 128 ? -9.085 -2.289 27.453 1.00 83.06 128 THR A N 1
ATOM 988 C CA . THR A 1 128 ? -7.952 -3.203 27.665 1.00 83.06 128 THR A CA 1
ATOM 989 C C . THR A 1 128 ? -7.520 -3.804 26.330 1.00 83.06 128 THR A C 1
ATOM 991 O O . THR A 1 128 ? -8.376 -4.323 25.609 1.00 83.06 128 THR A O 1
ATOM 994 N N . PRO A 1 129 ? -6.217 -3.789 25.993 1.00 86.81 129 PRO A N 1
ATOM 995 C CA . PRO A 1 129 ? -5.717 -4.478 24.811 1.00 86.81 129 PRO A CA 1
ATOM 996 C C . PRO A 1 129 ? -6.070 -5.965 24.867 1.00 86.81 129 PRO A C 1
ATOM 998 O O . PRO A 1 129 ? -5.857 -6.626 25.886 1.00 86.81 129 PRO A O 1
ATOM 1001 N N . ALA A 1 130 ? -6.622 -6.498 23.780 1.00 89.81 130 ALA A N 1
ATOM 1002 C CA . ALA A 1 130 ? -7.020 -7.898 23.726 1.00 89.81 130 ALA A CA 1
ATOM 1003 C C . ALA A 1 130 ? -6.872 -8.486 22.323 1.00 89.81 130 ALA A C 1
ATOM 1005 O O . ALA A 1 130 ? -7.335 -7.912 21.338 1.00 89.81 130 ALA A O 1
ATOM 1006 N N . THR A 1 131 ? -6.313 -9.693 22.245 1.00 92.88 131 THR A N 1
ATOM 1007 C CA . THR A 1 131 ? -6.300 -10.492 21.016 1.00 92.88 131 THR A CA 1
ATOM 1008 C C . THR A 1 131 ? -7.635 -11.233 20.882 1.00 92.88 131 THR A C 1
ATOM 1010 O O . THR A 1 131 ? -7.801 -12.354 21.363 1.00 92.88 131 THR A O 1
ATOM 1013 N N . ARG A 1 132 ? -8.628 -10.580 20.266 1.00 94.12 132 ARG A N 1
ATOM 1014 C CA . ARG A 1 132 ? -9.955 -11.153 19.978 1.00 94.12 132 ARG A CA 1
ATOM 1015 C C . ARG A 1 132 ? -10.527 -10.619 18.671 1.00 94.12 132 ARG A C 1
ATOM 1017 O O . ARG A 1 132 ? -10.090 -9.590 18.168 1.00 94.12 132 ARG A O 1
ATOM 1024 N N . ASP A 1 133 ? -11.570 -11.269 18.168 1.00 93.06 133 ASP A N 1
ATOM 1025 C CA . ASP A 1 133 ? -12.333 -10.730 17.047 1.00 93.06 133 ASP A CA 1
ATOM 1026 C C . ASP A 1 133 ? -13.049 -9.422 17.403 1.00 93.06 133 ASP A C 1
ATOM 1028 O O . ASP A 1 133 ? -13.656 -9.272 18.470 1.00 93.06 133 ASP A O 1
ATOM 1032 N N . LEU A 1 134 ? -13.029 -8.494 16.445 1.00 93.00 134 LEU A N 1
ATOM 1033 C CA . LEU A 1 134 ? -13.846 -7.288 16.468 1.00 93.00 134 LEU A CA 1
ATOM 1034 C C . LEU A 1 134 ? -15.287 -7.632 16.062 1.00 93.00 134 LEU A C 1
ATOM 1036 O O . LEU A 1 134 ? -15.538 -8.280 15.037 1.00 93.00 134 LEU A O 1
ATOM 1040 N N . SER A 1 135 ? -16.248 -7.148 16.839 1.00 93.75 135 SER A N 1
ATOM 1041 C CA . SER A 1 135 ? -17.672 -7.202 16.518 1.00 93.75 135 SER A CA 1
ATOM 1042 C C . SER A 1 135 ? -18.003 -6.362 15.270 1.00 93.75 135 SER A C 1
ATOM 1044 O O . SER A 1 135 ? -17.221 -5.495 14.867 1.00 93.75 135 SER A O 1
ATOM 1046 N N . PRO A 1 136 ? -19.176 -6.551 14.635 1.00 93.31 136 PRO A N 1
ATOM 1047 C CA . PRO A 1 136 ? -19.554 -5.783 13.444 1.00 93.31 136 PRO A CA 1
ATOM 1048 C C . PRO A 1 136 ? -19.547 -4.258 13.650 1.00 93.31 136 PRO A C 1
ATOM 1050 O O . PRO A 1 136 ? -19.158 -3.506 12.751 1.00 93.31 136 PRO A O 1
ATOM 1053 N N . LEU A 1 137 ? -19.943 -3.795 14.842 1.00 93.06 137 LEU A N 1
ATOM 1054 C CA . LEU A 1 137 ? -19.895 -2.377 15.200 1.00 93.06 137 LEU A CA 1
ATOM 1055 C C . LEU A 1 137 ? -18.445 -1.899 15.320 1.00 93.06 137 LEU A C 1
ATOM 1057 O O . LEU A 1 137 ? -18.081 -0.893 14.715 1.00 93.06 137 LEU A O 1
ATOM 1061 N N . GLU A 1 138 ? -17.606 -2.650 16.029 1.00 94.19 138 GLU A N 1
ATOM 1062 C CA . GLU A 1 138 ? -16.195 -2.310 16.219 1.00 94.19 138 GLU A CA 1
ATOM 1063 C C . GLU A 1 138 ? -15.433 -2.267 14.888 1.00 94.19 138 GLU A C 1
ATOM 1065 O O . GLU A 1 138 ? -14.694 -1.322 14.620 1.00 94.19 138 GLU A O 1
ATOM 1070 N N . ARG A 1 139 ? -15.697 -3.220 13.985 1.00 94.88 139 ARG A N 1
ATOM 1071 C CA . ARG A 1 139 ? -15.154 -3.219 12.616 1.00 94.88 139 ARG A CA 1
ATOM 1072 C C . ARG A 1 139 ? -15.564 -1.976 11.829 1.00 94.88 139 ARG A C 1
ATOM 1074 O O . ARG A 1 139 ? -14.769 -1.452 11.051 1.00 94.88 139 ARG A O 1
ATOM 1081 N N . THR A 1 140 ? -16.788 -1.488 12.031 1.00 93.75 140 THR A N 1
ATOM 1082 C CA . THR A 1 140 ? -17.288 -0.267 11.381 1.00 93.75 140 THR A CA 1
ATOM 1083 C C . THR A 1 140 ? -16.558 0.976 11.889 1.00 93.75 140 THR A C 1
ATOM 1085 O O . THR A 1 140 ? -16.184 1.843 11.093 1.00 93.75 140 THR A O 1
ATOM 1088 N N . VAL A 1 141 ? -16.308 1.052 13.198 1.00 91.94 141 VAL A N 1
ATOM 1089 C CA . VAL A 1 141 ? -15.525 2.136 13.805 1.00 91.94 141 VAL A CA 1
ATOM 1090 C C . VAL A 1 141 ? -14.079 2.087 13.310 1.00 91.94 141 VAL A C 1
ATOM 1092 O O . VAL A 1 141 ? -13.596 3.079 12.770 1.00 91.94 141 VAL A O 1
ATOM 1095 N N . MET A 1 142 ? -13.428 0.921 13.376 1.00 93.69 142 MET A N 1
ATOM 1096 C CA . MET A 1 142 ? -12.065 0.711 12.874 1.00 93.69 142 MET A CA 1
ATOM 1097 C C . MET A 1 142 ? -11.925 1.128 11.404 1.00 93.69 142 MET A C 1
ATOM 1099 O O . MET A 1 142 ? -11.012 1.878 11.059 1.00 93.69 142 MET A O 1
ATOM 1103 N N . ARG A 1 143 ? -12.855 0.701 10.536 1.00 95.62 143 ARG A N 1
ATOM 1104 C CA . ARG A 1 143 ? -12.887 1.112 9.123 1.00 95.62 143 ARG A CA 1
ATOM 1105 C C . ARG A 1 143 ? -12.881 2.629 8.980 1.00 95.62 143 ARG A C 1
ATOM 1107 O O . ARG A 1 143 ? -12.129 3.149 8.170 1.00 95.62 143 ARG A O 1
ATOM 1114 N N . THR A 1 144 ? -13.708 3.319 9.762 1.00 92.06 144 THR A N 1
ATOM 1115 C CA . THR A 1 144 ? -13.869 4.779 9.692 1.00 92.06 144 THR A CA 1
ATOM 1116 C C . THR A 1 144 ? -12.580 5.507 10.092 1.00 92.06 144 THR A C 1
ATOM 1118 O O . THR A 1 144 ? -12.216 6.507 9.478 1.00 92.06 144 THR A O 1
ATOM 1121 N N . ILE A 1 145 ? -11.851 4.980 11.081 1.00 90.12 145 ILE A N 1
ATOM 1122 C CA . ILE A 1 145 ? -10.532 5.495 11.481 1.00 90.12 145 ILE A CA 1
ATOM 1123 C C . ILE A 1 145 ? -9.533 5.317 10.345 1.00 90.12 145 ILE A C 1
ATOM 1125 O O . ILE A 1 145 ? -8.885 6.272 9.924 1.00 90.12 145 ILE A O 1
ATOM 1129 N N . ILE A 1 146 ? -9.427 4.097 9.822 1.00 93.88 146 ILE A N 1
ATOM 1130 C CA . ILE A 1 146 ? -8.477 3.783 8.756 1.00 93.88 146 ILE A CA 1
ATOM 1131 C C . ILE A 1 146 ? -8.781 4.602 7.497 1.00 93.88 146 ILE A C 1
ATOM 1133 O O . ILE A 1 146 ? -7.859 5.123 6.876 1.00 93.88 146 ILE A O 1
ATOM 1137 N N . GLU A 1 147 ? -10.052 4.780 7.147 1.00 94.12 147 GLU A N 1
ATOM 1138 C CA . GLU A 1 147 ? -10.484 5.634 6.039 1.00 94.12 147 GLU A CA 1
ATOM 1139 C C . GLU A 1 147 ? -10.045 7.095 6.237 1.00 94.12 147 GLU A C 1
ATOM 1141 O O . GLU A 1 147 ? -9.522 7.707 5.300 1.00 94.12 147 GLU A O 1
ATOM 1146 N N . GLY A 1 148 ? -10.173 7.630 7.456 1.00 90.25 148 GLY A N 1
ATOM 1147 C CA . GLY A 1 148 ? -9.707 8.974 7.808 1.00 90.25 148 GLY A CA 1
ATOM 1148 C C . GLY A 1 148 ? -8.183 9.145 7.742 1.00 90.25 148 GLY A C 1
ATOM 1149 O O . GLY A 1 148 ? -7.710 10.221 7.389 1.00 90.25 148 GLY A O 1
ATOM 1150 N N . VAL A 1 149 ? -7.405 8.090 8.014 1.00 90.62 149 VAL A N 1
ATOM 1151 C CA . VAL A 1 149 ? -5.940 8.095 7.823 1.00 90.62 149 VAL A CA 1
ATOM 1152 C C . VAL A 1 149 ? -5.582 7.984 6.336 1.00 90.62 149 VAL A C 1
ATOM 1154 O O . VAL A 1 149 ? -4.752 8.732 5.822 1.00 90.62 149 VAL A O 1
ATOM 1157 N N . CYS A 1 150 ? -6.194 7.036 5.623 1.00 92.00 150 CYS A N 1
ATOM 1158 C CA . CYS A 1 150 ? -5.788 6.671 4.267 1.00 92.00 150 CYS A CA 1
ATOM 1159 C C . CYS A 1 150 ? -6.194 7.722 3.231 1.00 92.00 150 CYS A C 1
ATOM 1161 O O . CYS A 1 150 ? -5.456 7.948 2.271 1.00 92.00 150 CYS A O 1
ATOM 1163 N N . THR A 1 151 ? -7.348 8.373 3.403 1.00 92.00 151 THR A N 1
ATOM 1164 C CA . THR A 1 151 ? -7.907 9.277 2.389 1.00 92.00 151 THR A CA 1
ATOM 1165 C C . THR A 1 151 ? -7.019 10.499 2.116 1.00 92.00 151 THR A C 1
ATOM 1167 O O . THR A 1 151 ? -6.705 10.736 0.944 1.00 92.00 151 THR A O 1
ATOM 1170 N N . PRO A 1 152 ? -6.557 11.273 3.120 1.00 89.50 152 PRO A N 1
ATOM 1171 C CA . PRO A 1 152 ? -5.673 12.416 2.877 1.00 89.50 152 PRO A CA 1
ATOM 1172 C C . PRO A 1 152 ? -4.325 11.996 2.286 1.00 89.50 152 PRO A C 1
ATOM 1174 O O . PRO A 1 152 ? -3.849 12.626 1.337 1.00 89.50 152 PRO A O 1
ATOM 1177 N N . LEU A 1 153 ? -3.749 10.901 2.797 1.00 88.50 153 LEU A N 1
ATOM 1178 C CA . LEU A 1 153 ? -2.485 10.341 2.320 1.00 88.50 153 LEU A CA 1
ATOM 1179 C C . LEU A 1 153 ? -2.568 9.964 0.838 1.00 88.50 153 LEU A C 1
ATOM 1181 O O . LEU A 1 153 ? -1.797 10.466 0.017 1.00 88.50 153 LEU A O 1
ATOM 1185 N N . CYS A 1 154 ? -3.545 9.134 0.471 1.00 88.44 154 CYS A N 1
ATOM 1186 C CA . CYS A 1 154 ? -3.718 8.671 -0.902 1.00 88.44 154 CYS A CA 1
ATOM 1187 C C . CYS A 1 154 ? -4.047 9.830 -1.848 1.00 88.44 154 CYS A C 1
ATOM 1189 O O . CYS A 1 154 ? -3.433 9.949 -2.910 1.00 88.44 154 CYS A O 1
ATOM 1191 N N . ARG A 1 155 ? -4.911 10.767 -1.430 1.00 86.19 155 ARG A N 1
ATOM 1192 C CA . ARG A 1 155 ? -5.217 11.979 -2.205 1.00 86.19 155 ARG A CA 1
ATOM 1193 C C . ARG A 1 155 ? -3.960 12.796 -2.500 1.00 86.19 155 ARG A C 1
ATOM 1195 O O . ARG A 1 155 ? -3.803 13.283 -3.620 1.00 86.19 155 ARG A O 1
ATOM 1202 N N . ARG A 1 156 ? -3.049 12.944 -1.532 1.00 83.12 156 ARG A N 1
ATOM 1203 C CA . ARG A 1 156 ? -1.778 13.656 -1.741 1.00 83.12 156 ARG A CA 1
ATOM 1204 C C . ARG A 1 156 ? -0.897 12.962 -2.777 1.00 83.12 156 ARG A C 1
ATOM 1206 O O . ARG A 1 156 ? -0.290 13.646 -3.602 1.00 83.12 156 ARG A O 1
ATOM 1213 N N . MET A 1 157 ? -0.872 11.632 -2.758 1.00 79.06 157 MET A N 1
ATOM 1214 C CA . MET A 1 157 ? -0.165 10.803 -3.741 1.00 79.06 157 MET A CA 1
ATOM 1215 C C . MET A 1 157 ? -0.870 10.737 -5.104 1.00 79.06 157 MET A C 1
ATOM 1217 O O . MET A 1 157 ? -0.315 10.173 -6.039 1.00 79.06 157 MET A O 1
ATOM 1221 N N . GLY A 1 158 ? -2.060 11.335 -5.240 1.00 78.81 158 GLY A N 1
ATOM 1222 C CA . GLY A 1 158 ? -2.864 11.285 -6.463 1.00 78.81 158 GLY A CA 1
ATOM 1223 C C . GLY A 1 158 ? -3.542 9.936 -6.700 1.00 78.81 158 GLY A C 1
ATOM 1224 O O . GLY A 1 158 ? -3.943 9.642 -7.819 1.00 78.81 158 GLY A O 1
ATOM 1225 N N . LEU A 1 159 ? -3.692 9.140 -5.643 1.00 85.31 159 LEU A N 1
ATOM 1226 C CA . LEU A 1 159 ? -4.405 7.873 -5.650 1.00 85.31 159 LEU A CA 1
ATOM 1227 C C . LEU A 1 159 ? -5.845 8.114 -5.167 1.00 85.31 159 LEU A C 1
ATOM 1229 O O . LEU A 1 159 ? -6.050 8.321 -3.966 1.00 85.31 159 LEU A O 1
ATOM 1233 N N . PRO A 1 160 ? -6.857 8.130 -6.054 1.00 86.69 160 PRO A N 1
ATOM 1234 C CA . PRO A 1 160 ? -8.248 8.136 -5.615 1.00 86.69 160 PRO A CA 1
ATOM 1235 C C . PRO A 1 160 ? -8.539 6.844 -4.848 1.00 86.69 160 PRO A C 1
ATOM 1237 O O . PRO A 1 160 ? -8.089 5.779 -5.267 1.00 86.69 160 PRO A O 1
ATOM 1240 N N . VAL A 1 161 ? -9.265 6.946 -3.733 1.00 92.69 161 VAL A N 1
ATOM 1241 C CA . VAL A 1 161 ? -9.613 5.800 -2.884 1.00 92.69 161 VAL A CA 1
ATOM 1242 C C . VAL A 1 161 ? -11.111 5.551 -2.861 1.00 92.69 161 VAL A C 1
ATOM 1244 O O . VAL A 1 161 ? -11.895 6.499 -2.852 1.00 92.69 161 VAL A O 1
ATOM 1247 N N . GLU A 1 162 ? -11.499 4.280 -2.821 1.00 94.12 162 GLU A N 1
ATOM 1248 C CA . GLU A 1 162 ? -12.896 3.851 -2.756 1.00 94.12 162 GLU A CA 1
ATOM 1249 C C . GLU A 1 162 ? -13.044 2.459 -2.122 1.00 94.12 162 GLU A C 1
ATOM 1251 O O . GLU A 1 162 ? -12.082 1.699 -1.996 1.00 94.12 162 GLU A O 1
ATOM 1256 N N . GLY A 1 163 ? -14.272 2.111 -1.724 1.00 94.19 163 GLY A N 1
ATOM 1257 C CA . GLY A 1 163 ? -14.621 0.734 -1.361 1.00 94.19 163 GLY A CA 1
ATOM 1258 C C . GLY A 1 163 ? -14.004 0.212 -0.058 1.00 94.19 163 GLY A C 1
ATOM 1259 O O . GLY A 1 163 ? -13.705 -0.977 0.025 1.00 94.19 163 GLY A O 1
ATOM 1260 N N . PHE A 1 164 ? -13.818 1.059 0.961 1.00 97.00 164 PHE A N 1
ATOM 1261 C CA . PHE A 1 164 ? -13.313 0.623 2.268 1.00 97.00 164 PHE A CA 1
ATOM 1262 C C . PHE A 1 164 ? -14.205 -0.466 2.887 1.00 97.00 164 PHE A C 1
ATOM 1264 O O . PHE A 1 164 ? -15.382 -0.248 3.191 1.00 97.00 164 PHE A O 1
ATOM 1271 N N . LYS A 1 165 ? -13.626 -1.643 3.132 1.00 96.81 165 LYS A N 1
ATOM 1272 C CA . LYS A 1 165 ? -14.283 -2.795 3.755 1.00 96.81 165 LYS A CA 1
ATOM 1273 C C . LYS A 1 165 ? -13.404 -3.346 4.876 1.00 96.81 165 LYS A C 1
ATOM 1275 O O . LYS A 1 165 ? -12.274 -3.761 4.633 1.00 96.81 165 LYS A O 1
ATOM 1280 N N . ALA A 1 166 ? -13.929 -3.372 6.101 1.00 95.88 166 ALA A N 1
ATOM 1281 C CA . ALA A 1 166 ? -13.282 -4.081 7.203 1.00 95.88 166 ALA A CA 1
ATOM 1282 C C . ALA A 1 166 ? -13.428 -5.592 7.008 1.00 95.88 166 ALA A C 1
ATOM 1284 O O . ALA A 1 166 ? -14.524 -6.093 6.751 1.00 95.88 166 ALA A O 1
ATOM 1285 N N . ILE A 1 167 ? -12.313 -6.295 7.138 1.00 94.00 167 ILE A N 1
ATOM 1286 C CA . ILE A 1 167 ? -12.170 -7.720 6.881 1.00 94.00 167 ILE A CA 1
ATOM 1287 C C . ILE A 1 167 ? -12.004 -8.439 8.214 1.00 94.00 167 ILE A C 1
ATOM 1289 O O . ILE A 1 167 ? -11.222 -8.007 9.058 1.00 94.00 167 ILE A O 1
ATOM 1293 N N . GLY A 1 168 ? -12.762 -9.519 8.408 1.00 86.94 168 GLY A N 1
ATOM 1294 C CA . GLY A 1 168 ? -12.680 -10.338 9.619 1.00 86.94 168 GLY A CA 1
ATOM 1295 C C . GLY A 1 168 ? -12.198 -11.754 9.442 1.00 86.94 168 GLY A C 1
ATOM 1296 O O . GLY A 1 168 ? -11.992 -12.424 10.440 1.00 86.94 168 GLY A O 1
ATOM 1297 N N . GLN A 1 169 ? -12.021 -12.189 8.201 1.00 89.31 169 GLN A N 1
ATOM 1298 C CA . GLN A 1 169 ? -11.526 -13.516 7.874 1.00 89.31 169 GLN A CA 1
ATOM 1299 C C . GLN A 1 169 ? -10.507 -13.369 6.755 1.00 89.31 169 GLN A C 1
ATOM 1301 O O . GLN A 1 169 ? -10.738 -12.601 5.816 1.00 89.31 169 GLN A O 1
ATOM 1306 N N . LEU A 1 170 ? -9.405 -14.111 6.824 1.00 87.88 170 LEU A N 1
ATOM 1307 C CA . LEU A 1 170 ? -8.290 -13.953 5.886 1.00 87.88 170 LEU A CA 1
ATOM 1308 C C . LEU A 1 170 ? -8.723 -14.173 4.429 1.00 87.88 170 LEU A C 1
ATOM 1310 O O . LEU A 1 170 ? -8.306 -13.446 3.531 1.00 87.88 170 LEU A O 1
ATOM 1314 N N . LYS A 1 171 ? -9.661 -15.099 4.197 1.00 88.25 171 LYS A N 1
ATOM 1315 C CA . LYS A 1 171 ? -10.240 -15.376 2.869 1.00 88.25 171 LYS A CA 1
ATOM 1316 C C . LYS A 1 171 ? -10.920 -14.167 2.209 1.00 88.25 171 LYS A C 1
ATOM 1318 O O . LYS A 1 171 ? -11.106 -14.156 0.999 1.00 88.25 171 LYS A O 1
ATOM 1323 N N . GLU A 1 172 ? -11.336 -13.173 2.992 1.00 89.81 172 GLU A N 1
ATOM 1324 C CA . GLU A 1 172 ? -11.983 -11.956 2.494 1.00 89.81 172 GLU A CA 1
ATOM 1325 C C . GLU A 1 172 ? -10.985 -10.817 2.229 1.00 89.81 172 GLU A C 1
ATOM 1327 O O . GLU A 1 172 ? -11.376 -9.778 1.690 1.00 89.81 172 GLU A O 1
ATOM 1332 N N . ALA A 1 173 ? -9.703 -10.998 2.573 1.00 88.44 173 ALA A N 1
ATOM 1333 C CA . ALA A 1 173 ? -8.654 -10.008 2.332 1.00 88.44 173 ALA A CA 1
ATOM 1334 C C . ALA A 1 173 ? -8.422 -9.754 0.834 1.00 88.44 173 ALA A C 1
ATOM 1336 O O . ALA A 1 173 ? -7.994 -8.661 0.464 1.00 88.44 173 ALA A O 1
ATOM 1337 N N . GLY A 1 174 ? -8.766 -10.722 -0.020 1.00 88.25 174 GLY A N 1
ATOM 1338 C CA . GLY A 1 174 ? -8.587 -10.650 -1.466 1.00 88.25 174 GLY A CA 1
ATOM 1339 C C . GLY A 1 174 ? -7.146 -10.803 -1.931 1.00 88.25 174 GLY A C 1
ATOM 1340 O O . GLY A 1 174 ? -6.235 -11.042 -1.139 1.00 88.25 174 GLY A O 1
ATOM 1341 N N . ASP A 1 175 ? -6.958 -10.646 -3.237 1.00 88.06 175 ASP A N 1
ATOM 1342 C CA . ASP A 1 175 ? -5.671 -10.783 -3.915 1.00 88.06 175 ASP A CA 1
ATOM 1343 C C . ASP A 1 175 ? -5.318 -9.508 -4.704 1.00 88.06 175 ASP A C 1
ATOM 1345 O O . ASP A 1 175 ? -6.184 -8.804 -5.229 1.00 88.06 175 ASP A O 1
ATOM 1349 N N . TRP A 1 176 ? -4.023 -9.206 -4.820 1.00 87.56 176 TRP A N 1
ATOM 1350 C CA . TRP A 1 176 ? -3.517 -8.119 -5.664 1.00 87.56 176 TRP A CA 1
ATOM 1351 C C . TRP A 1 176 ? -3.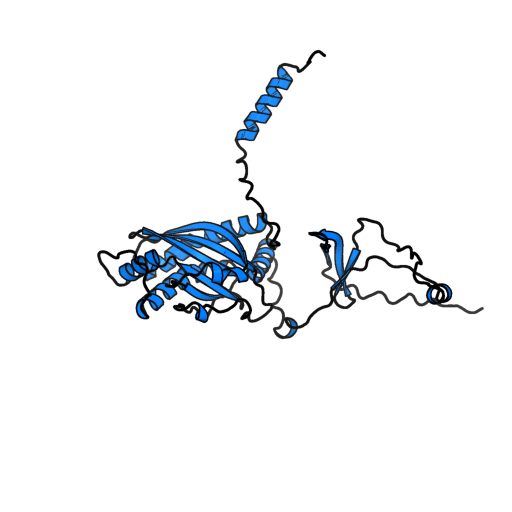875 -8.294 -7.143 1.00 87.56 176 TRP A C 1
ATOM 1353 O O . TRP A 1 176 ? -3.907 -7.306 -7.879 1.00 87.56 176 TRP A O 1
ATOM 1363 N N . ARG A 1 177 ? -4.164 -9.530 -7.566 1.00 84.81 177 ARG A N 1
ATOM 1364 C CA . ARG A 1 177 ? -4.646 -9.892 -8.905 1.00 84.81 177 ARG A CA 1
ATOM 1365 C C . ARG A 1 177 ? -6.032 -9.343 -9.227 1.00 84.81 177 ARG A C 1
ATOM 1367 O O . ARG A 1 177 ? -6.386 -9.284 -10.396 1.00 84.81 177 ARG A O 1
ATOM 1374 N N . GLU A 1 178 ? -6.788 -8.897 -8.226 1.00 84.31 178 GLU A N 1
ATOM 1375 C CA . GLU A 1 178 ? -8.107 -8.274 -8.396 1.00 84.31 178 GLU A CA 1
ATOM 1376 C C . GLU A 1 178 ? -8.024 -6.787 -8.806 1.00 84.31 178 GLU A C 1
ATOM 1378 O O . GLU A 1 178 ? -8.970 -6.034 -8.594 1.00 84.31 178 GLU A O 1
ATOM 1383 N N . ALA A 1 179 ? -6.885 -6.330 -9.334 1.00 80.00 179 ALA A N 1
ATOM 1384 C CA . ALA A 1 179 ? -6.735 -4.973 -9.854 1.00 80.00 179 ALA A CA 1
ATOM 1385 C C . ALA A 1 179 ? -7.561 -4.746 -11.120 1.00 80.00 179 ALA A C 1
ATOM 1387 O O . ALA A 1 179 ? -7.653 -5.634 -11.965 1.00 80.00 179 ALA A O 1
ATOM 1388 N N . ASP A 1 180 ? -8.085 -3.526 -11.275 1.00 70.06 180 ASP A N 1
ATOM 1389 C CA . ASP A 1 180 ? -8.870 -3.141 -12.449 1.00 70.06 180 ASP A CA 1
ATOM 1390 C C . ASP A 1 180 ? -8.056 -3.333 -13.737 1.00 70.06 180 ASP A C 1
ATOM 1392 O O . ASP A 1 180 ? -8.578 -3.792 -14.750 1.00 70.06 180 ASP A O 1
ATOM 1396 N N . HIS A 1 181 ? -6.765 -2.979 -13.692 1.00 67.19 181 HIS A N 1
ATOM 1397 C CA . HIS A 1 181 ? -5.828 -3.062 -14.813 1.00 67.19 181 HIS A CA 1
ATOM 1398 C C . HIS A 1 181 ? -4.420 -3.365 -14.306 1.00 67.19 181 HIS A C 1
ATOM 1400 O O . HIS A 1 181 ? -4.077 -2.966 -13.198 1.00 67.19 181 HIS A O 1
ATOM 1406 N N . PHE A 1 182 ? -3.594 -4.022 -15.132 1.00 68.12 182 PHE A N 1
ATOM 1407 C CA . PHE A 1 182 ? -2.174 -4.289 -14.858 1.00 68.12 182 PHE A CA 1
ATOM 1408 C C . PHE A 1 182 ? -1.919 -4.772 -13.424 1.00 68.12 182 PHE A C 1
ATOM 1410 O O . PHE A 1 182 ? -1.328 -4.066 -12.604 1.00 68.12 182 PHE A O 1
ATOM 1417 N N . ALA A 1 183 ? -2.381 -5.986 -13.118 1.00 76.19 183 ALA A N 1
ATOM 1418 C CA . ALA A 1 183 ? -2.133 -6.597 -11.824 1.00 76.19 183 ALA A CA 1
ATOM 1419 C C . ALA A 1 183 ? -0.626 -6.603 -11.521 1.00 76.19 183 ALA A C 1
ATOM 1421 O O . ALA A 1 183 ? 0.174 -7.230 -12.216 1.00 76.19 183 ALA A O 1
ATOM 1422 N N . ASP A 1 18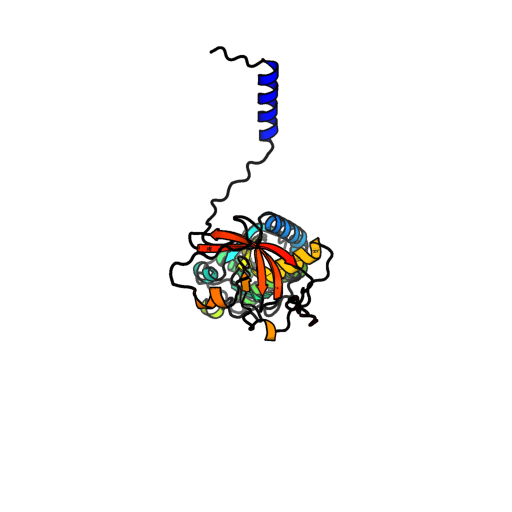4 ? -0.250 -5.892 -10.466 1.00 78.94 184 ASP A N 1
ATOM 1423 C CA . ASP A 1 184 ? 1.115 -5.812 -9.982 1.00 78.94 184 ASP A CA 1
ATOM 1424 C C . ASP A 1 184 ? 1.132 -6.164 -8.497 1.00 78.94 184 ASP A C 1
ATOM 1426 O O . ASP A 1 184 ? 0.297 -5.635 -7.758 1.00 78.94 184 ASP A O 1
ATOM 1430 N N . PRO A 1 185 ? 2.061 -7.012 -8.032 1.00 83.50 185 PRO A N 1
ATOM 1431 C CA . PRO A 1 185 ? 2.209 -7.294 -6.613 1.00 83.50 185 PRO A CA 1
ATOM 1432 C C . PRO A 1 185 ? 3.005 -6.237 -5.830 1.00 83.50 185 PRO A C 1
ATOM 1434 O O . PRO A 1 185 ? 2.955 -6.252 -4.603 1.00 83.50 185 PRO A O 1
ATOM 1437 N N . HIS A 1 186 ? 3.740 -5.313 -6.459 1.00 84.50 186 HIS A N 1
ATOM 1438 C CA . HIS A 1 186 ? 4.591 -4.381 -5.707 1.00 84.50 186 HIS A CA 1
ATOM 1439 C C . HIS A 1 186 ? 3.753 -3.281 -5.031 1.00 84.50 186 HIS A C 1
ATOM 1441 O O . HIS A 1 186 ? 2.889 -2.631 -5.630 1.00 84.50 186 HIS A O 1
ATOM 1447 N N . ARG A 1 187 ? 3.984 -3.083 -3.734 1.00 88.69 187 ARG A N 1
ATOM 1448 C CA . ARG A 1 187 ? 3.267 -2.148 -2.862 1.00 88.69 187 ARG A CA 1
ATOM 1449 C C . ARG A 1 187 ? 4.239 -1.266 -2.095 1.00 88.69 187 ARG A C 1
ATOM 1451 O O . ARG A 1 187 ? 5.321 -1.697 -1.730 1.00 88.69 187 ARG A O 1
ATOM 1458 N N . LEU A 1 188 ? 3.849 -0.027 -1.842 1.00 89.00 188 LEU A N 1
ATOM 1459 C CA . LEU A 1 188 ? 4.500 0.860 -0.903 1.00 89.00 188 LEU A CA 1
ATOM 1460 C C . LEU A 1 188 ? 3.973 0.460 0.472 1.00 89.00 188 LEU A C 1
ATOM 1462 O O . LEU A 1 188 ? 2.811 0.717 0.787 1.00 89.00 188 LEU A O 1
ATOM 1466 N N . GLY A 1 189 ? 4.814 -0.232 1.232 1.00 91.38 189 GLY A N 1
ATOM 1467 C CA . GLY A 1 189 ? 4.592 -0.543 2.633 1.00 91.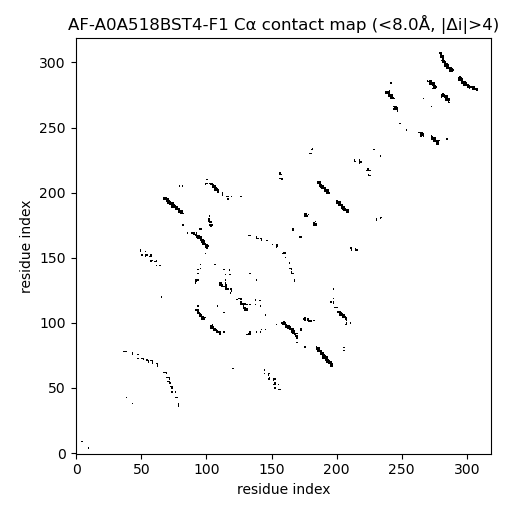38 189 GLY A CA 1
ATOM 1468 C C . GLY A 1 189 ? 4.929 0.679 3.476 1.00 91.38 189 GLY A C 1
ATOM 1469 O O . GLY A 1 189 ? 6.055 1.172 3.417 1.00 91.38 189 GLY A O 1
ATOM 1470 N N . LEU A 1 190 ? 3.962 1.176 4.235 1.00 92.00 190 LEU A N 1
ATOM 1471 C CA . LEU A 1 190 ? 4.131 2.271 5.185 1.00 92.00 190 LEU A CA 1
ATOM 1472 C C . LEU A 1 190 ? 3.836 1.751 6.579 1.00 92.00 190 LEU A C 1
ATOM 1474 O O . LEU A 1 190 ? 2.789 1.145 6.784 1.00 92.00 190 LEU A O 1
ATOM 1478 N N . GLU A 1 191 ? 4.705 2.032 7.536 1.00 94.44 191 GLU A N 1
ATOM 1479 C CA . GLU A 1 191 ? 4.440 1.784 8.946 1.00 94.44 191 GLU A CA 1
ATOM 1480 C C . GLU A 1 191 ? 4.219 3.119 9.644 1.00 94.44 191 GLU A C 1
ATOM 1482 O O . GLU A 1 191 ? 5.119 3.955 9.725 1.00 94.44 191 GLU A O 1
ATOM 1487 N N . LEU A 1 192 ? 2.995 3.337 10.114 1.00 94.69 192 LEU A N 1
ATOM 1488 C CA . LEU A 1 192 ? 2.604 4.522 10.859 1.00 94.69 192 LEU A CA 1
ATOM 1489 C C . LEU A 1 192 ? 2.456 4.165 12.331 1.00 94.69 192 LEU A C 1
ATOM 1491 O O . LEU A 1 192 ? 1.806 3.181 12.683 1.00 94.69 192 LEU A O 1
ATOM 1495 N N . ARG A 1 193 ? 3.003 5.011 13.197 1.00 94.12 193 ARG A N 1
ATOM 1496 C CA . ARG A 1 193 ? 2.732 4.978 14.626 1.00 94.12 193 ARG A CA 1
ATOM 1497 C C . ARG A 1 193 ? 1.555 5.879 14.929 1.00 94.12 193 ARG A C 1
ATOM 1499 O O . ARG A 1 193 ? 1.603 7.079 14.678 1.00 94.12 193 ARG A O 1
ATOM 1506 N N . LEU A 1 194 ? 0.524 5.291 15.509 1.00 90.62 194 LEU A N 1
ATOM 1507 C CA . LEU A 1 194 ? -0.661 5.969 15.987 1.00 90.62 194 LEU A CA 1
ATOM 1508 C C . LEU A 1 194 ? -0.574 6.110 17.505 1.00 90.62 194 LEU A C 1
ATOM 1510 O O . LEU A 1 194 ? -0.670 5.118 18.222 1.00 90.62 194 LEU A O 1
ATOM 1514 N N . THR A 1 195 ? -0.427 7.338 17.995 1.00 88.81 195 THR A N 1
ATOM 1515 C CA . THR A 1 195 ? -0.395 7.632 19.432 1.00 88.81 195 THR A CA 1
ATOM 1516 C C . THR A 1 195 ? -1.717 8.246 19.871 1.00 88.81 195 THR A C 1
ATOM 1518 O O . THR A 1 195 ? -2.119 9.305 19.384 1.00 88.81 195 THR A O 1
ATOM 1521 N N . THR A 1 196 ? -2.377 7.585 20.815 1.00 80.75 196 THR A N 1
ATOM 1522 C CA . THR A 1 196 ? -3.617 8.019 21.471 1.00 80.75 196 THR A CA 1
ATOM 1523 C C . THR A 1 196 ? -3.382 8.144 22.983 1.00 80.75 196 THR A C 1
ATOM 1525 O O . THR A 1 196 ? -2.323 7.738 23.466 1.00 80.75 196 THR A O 1
ATOM 1528 N N . PRO A 1 197 ? -4.328 8.691 23.770 1.00 74.88 197 PRO A N 1
ATOM 1529 C CA . PRO A 1 197 ? -4.203 8.701 25.225 1.00 74.88 197 PRO A CA 1
ATOM 1530 C C . PRO A 1 197 ? -4.169 7.301 25.858 1.00 74.88 197 PRO A C 1
ATOM 1532 O O . PRO A 1 197 ? -3.639 7.182 26.957 1.00 74.88 197 PRO A O 1
ATOM 1535 N N . GLY A 1 198 ? -4.734 6.279 25.196 1.00 70.88 198 GLY A N 1
ATOM 1536 C CA . GLY A 1 198 ? -4.692 4.883 25.658 1.00 70.88 198 GLY A CA 1
ATOM 1537 C C . GLY A 1 198 ? -3.335 4.218 25.413 1.00 70.88 198 GLY A C 1
ATOM 1538 O O . GLY A 1 198 ? -2.810 3.518 26.268 1.00 70.88 198 GLY A O 1
ATOM 1539 N N . GLY A 1 199 ? -2.676 4.558 24.303 1.00 81.31 199 GLY A N 1
ATOM 1540 C CA . GLY A 1 199 ? -1.364 4.012 23.985 1.00 81.31 199 GLY A CA 1
ATOM 1541 C C . GLY A 1 199 ? -0.887 4.343 22.577 1.00 81.31 199 GLY A C 1
ATOM 1542 O O . GLY A 1 199 ? -1.577 5.001 21.788 1.00 81.31 199 GLY A O 1
ATOM 1543 N N . ALA A 1 200 ? 0.324 3.881 22.269 1.00 87.88 200 ALA A N 1
ATOM 1544 C CA . ALA A 1 200 ? 0.876 3.903 20.922 1.00 87.88 200 ALA A CA 1
ATOM 1545 C C . ALA A 1 200 ? 0.656 2.545 20.250 1.00 87.88 200 ALA A C 1
ATOM 1547 O O . ALA A 1 200 ? 0.853 1.508 20.873 1.00 87.88 200 ALA A O 1
ATOM 1548 N N . SER A 1 201 ? 0.291 2.567 18.974 1.00 91.00 201 SER A N 1
ATOM 1549 C CA . SER A 1 201 ? 0.026 1.371 18.176 1.00 91.00 201 SER A CA 1
ATOM 1550 C C . SER A 1 201 ? 0.565 1.517 16.762 1.00 91.00 201 SER A C 1
ATOM 1552 O O . SER A 1 201 ? 0.859 2.633 16.322 1.00 91.00 201 SER A O 1
ATOM 1554 N N . ASN A 1 202 ? 0.702 0.399 16.051 1.00 93.56 202 ASN A N 1
ATOM 1555 C CA . ASN A 1 202 ? 1.209 0.399 14.683 1.00 93.56 202 ASN A CA 1
ATOM 1556 C C . ASN A 1 202 ? 0.089 0.125 13.673 1.00 93.56 202 ASN A C 1
ATOM 1558 O O . ASN A 1 202 ? -0.677 -0.833 13.798 1.00 93.56 202 ASN A O 1
ATOM 1562 N N . LEU A 1 203 ? 0.038 0.966 12.642 1.00 94.62 203 LEU A N 1
ATOM 1563 C CA . LEU A 1 203 ? -0.831 0.838 11.482 1.00 94.62 203 LEU A CA 1
ATOM 1564 C C . LEU A 1 203 ? 0.046 0.687 10.239 1.00 94.62 203 LEU A C 1
ATOM 1566 O O . LEU A 1 203 ? 0.790 1.599 9.879 1.00 94.62 203 LEU A O 1
ATOM 1570 N N . ARG A 1 204 ? -0.053 -0.457 9.566 1.00 95.25 204 ARG A N 1
ATOM 1571 C CA . ARG A 1 204 ? 0.668 -0.741 8.324 1.00 95.25 204 ARG A CA 1
ATOM 1572 C C . ARG A 1 204 ? -0.239 -0.532 7.127 1.00 95.25 204 ARG A C 1
ATOM 1574 O O . ARG A 1 204 ? -1.352 -1.046 7.110 1.00 95.25 204 ARG A O 1
ATOM 1581 N N . LEU A 1 205 ? 0.224 0.204 6.122 1.00 95.06 205 LEU A N 1
ATOM 1582 C CA . LEU A 1 205 ? -0.497 0.441 4.875 1.00 95.06 205 LEU A CA 1
ATOM 1583 C C . LEU A 1 205 ? 0.276 -0.172 3.713 1.00 95.06 205 LEU A C 1
ATOM 1585 O O . LEU A 1 205 ? 1.495 -0.052 3.644 1.00 95.06 205 LEU A O 1
ATOM 1589 N N . TYR A 1 206 ? -0.445 -0.765 2.770 1.00 94.00 206 TYR A N 1
ATOM 1590 C CA . TYR A 1 206 ? 0.095 -1.390 1.571 1.00 94.00 206 TYR A CA 1
ATOM 1591 C C . TYR A 1 206 ? -0.586 -0.775 0.351 1.00 94.00 206 TYR A C 1
ATOM 1593 O O . TYR A 1 206 ? -1.700 -1.155 -0.015 1.00 94.00 206 TYR A O 1
ATOM 1601 N N . LEU A 1 207 ? 0.072 0.207 -0.261 1.00 91.50 207 LEU A N 1
ATOM 1602 C CA . LEU A 1 207 ? -0.492 1.033 -1.335 1.00 91.50 207 LEU A CA 1
ATOM 1603 C C . LEU A 1 207 ? 0.142 0.690 -2.689 1.00 91.50 207 LEU A C 1
ATOM 1605 O O . LEU A 1 207 ? 1.295 0.274 -2.717 1.00 91.50 207 LEU A O 1
ATOM 1609 N N . PRO A 1 208 ? -0.544 0.843 -3.830 1.00 87.81 208 PRO A N 1
ATOM 1610 C CA . PRO A 1 208 ? 0.054 0.574 -5.140 1.00 87.81 208 PRO A CA 1
ATOM 1611 C C . PRO A 1 208 ? 1.242 1.500 -5.431 1.00 87.81 208 PRO A C 1
ATOM 1613 O O . PRO A 1 208 ? 1.170 2.712 -5.227 1.00 87.81 208 PRO A O 1
ATOM 1616 N N . ILE A 1 209 ? 2.338 0.926 -5.941 1.00 77.69 209 ILE A N 1
ATOM 1617 C CA . ILE A 1 209 ? 3.551 1.685 -6.282 1.00 77.69 209 ILE A CA 1
ATOM 16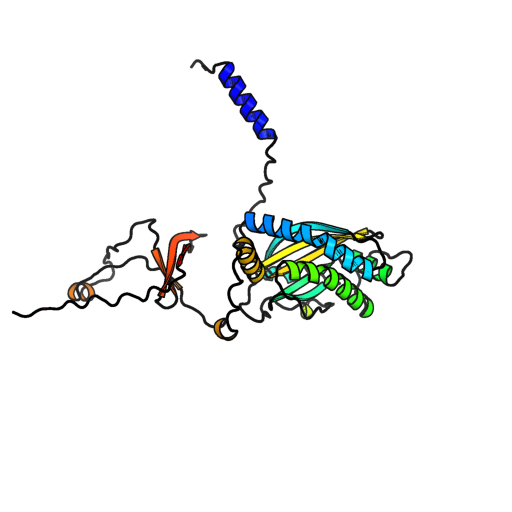18 C C . ILE A 1 209 ? 3.441 2.372 -7.641 1.00 77.69 209 ILE A C 1
ATOM 1620 O O . ILE A 1 209 ? 3.916 3.492 -7.776 1.00 77.69 209 ILE A O 1
ATOM 1624 N N . PHE A 1 210 ? 2.857 1.724 -8.651 1.00 65.19 210 PHE A N 1
ATOM 1625 C CA . PHE A 1 210 ? 2.922 2.187 -10.045 1.00 65.19 210 PHE A CA 1
ATOM 1626 C C . PHE A 1 210 ? 2.275 3.544 -10.257 1.00 65.19 210 PHE A C 1
ATOM 1628 O O . PHE A 1 210 ? 2.930 4.485 -10.710 1.00 65.19 210 PHE A O 1
ATOM 1635 N N . ASP A 1 211 ? 1.016 3.666 -9.858 1.00 63.00 211 ASP A N 1
ATOM 1636 C CA . ASP A 1 211 ? 0.296 4.927 -9.964 1.00 63.00 211 ASP A CA 1
ATOM 1637 C C . ASP A 1 211 ? 0.909 5.999 -9.064 1.00 63.00 211 ASP A C 1
ATOM 1639 O O . ASP A 1 211 ? 1.001 7.161 -9.464 1.00 63.00 211 ASP A O 1
ATOM 1643 N N . ALA A 1 212 ? 1.408 5.618 -7.882 1.00 58.44 212 ALA A N 1
ATOM 1644 C CA . ALA A 1 212 ? 2.100 6.543 -6.995 1.00 58.44 212 ALA A CA 1
ATOM 1645 C C . ALA A 1 212 ? 3.395 7.066 -7.636 1.00 58.44 212 ALA A C 1
ATOM 1647 O O . ALA A 1 212 ? 3.631 8.268 -7.622 1.00 58.44 212 ALA A O 1
ATOM 1648 N N . GLN A 1 213 ? 4.209 6.200 -8.249 1.00 63.50 213 GLN A N 1
ATOM 1649 C CA . GLN A 1 213 ? 5.446 6.574 -8.940 1.00 63.50 213 GLN A CA 1
ATOM 1650 C C . GLN A 1 213 ? 5.181 7.469 -10.146 1.00 63.50 213 GLN A C 1
ATOM 1652 O O . GLN A 1 213 ? 5.846 8.492 -10.286 1.00 63.50 213 GLN A O 1
ATOM 1657 N N . LEU A 1 214 ? 4.227 7.103 -11.007 1.00 60.25 214 LEU A N 1
ATOM 1658 C CA . LEU A 1 214 ? 3.871 7.893 -12.187 1.00 60.25 214 LEU A CA 1
ATOM 1659 C C . LEU A 1 214 ? 3.348 9.268 -11.776 1.00 60.25 214 LEU A C 1
ATOM 1661 O O . LEU A 1 214 ? 3.786 10.286 -12.313 1.00 60.25 214 LEU A O 1
ATOM 1665 N N . THR A 1 215 ? 2.472 9.308 -10.771 1.00 58.66 215 THR A N 1
ATOM 1666 C CA . THR A 1 215 ? 1.941 10.566 -10.242 1.00 58.66 215 THR A CA 1
ATOM 1667 C C . THR A 1 215 ? 3.011 11.412 -9.601 1.00 58.66 215 THR A C 1
ATOM 1669 O O . THR A 1 215 ? 3.063 12.624 -9.810 1.00 58.66 215 THR A O 1
ATOM 1672 N N . PHE A 1 216 ? 3.910 10.781 -8.867 1.00 60.34 216 PHE A N 1
ATOM 1673 C CA . PHE A 1 216 ? 4.976 11.478 -8.194 1.00 60.34 216 PHE A CA 1
ATOM 1674 C C . PHE A 1 216 ? 6.023 12.027 -9.172 1.00 60.34 216 PHE A C 1
ATOM 1676 O O . PHE A 1 216 ? 6.333 13.216 -9.127 1.00 60.34 216 PHE A O 1
ATOM 1683 N N . ALA A 1 217 ? 6.494 11.209 -10.115 1.00 60.28 217 ALA A N 1
ATOM 1684 C CA . ALA A 1 217 ? 7.414 11.626 -11.169 1.00 60.28 217 ALA A CA 1
ATOM 1685 C C . ALA A 1 217 ? 6.826 12.766 -12.016 1.00 60.28 217 ALA A C 1
ATOM 1687 O O . ALA A 1 217 ? 7.516 13.751 -12.278 1.00 60.28 217 ALA A O 1
ATOM 1688 N N . ALA A 1 218 ? 5.538 12.683 -12.370 1.00 56.94 218 ALA A N 1
ATOM 1689 C CA . ALA A 1 218 ? 4.842 13.758 -13.072 1.00 56.94 218 ALA A CA 1
ATOM 1690 C C . ALA A 1 218 ? 4.795 15.052 -12.239 1.00 56.94 218 ALA A C 1
ATOM 1692 O O . ALA A 1 218 ? 5.112 16.123 -12.754 1.00 56.94 218 ALA A O 1
ATOM 1693 N N . ARG A 1 219 ? 4.482 14.969 -10.935 1.00 59.09 219 ARG A N 1
ATOM 1694 C CA . ARG A 1 219 ? 4.457 16.136 -10.032 1.00 59.09 219 ARG A CA 1
ATOM 1695 C C . ARG A 1 219 ? 5.826 16.794 -9.880 1.00 59.09 219 ARG A C 1
ATOM 1697 O O . ARG A 1 219 ? 5.898 18.018 -9.926 1.00 59.09 219 ARG A O 1
ATOM 1704 N N . ILE A 1 220 ? 6.886 16.004 -9.720 1.00 56.00 220 ILE A N 1
ATOM 1705 C CA . ILE A 1 220 ? 8.270 16.496 -9.634 1.00 56.00 220 ILE A CA 1
ATOM 1706 C C . ILE A 1 220 ? 8.675 17.209 -10.919 1.00 56.00 220 ILE A C 1
ATOM 1708 O O . ILE A 1 220 ? 9.245 18.295 -10.876 1.00 56.00 220 ILE A O 1
ATOM 1712 N N . ALA A 1 221 ? 8.344 16.622 -12.067 1.00 56.66 221 ALA A N 1
ATOM 1713 C CA . ALA A 1 221 ? 8.660 17.196 -13.365 1.00 56.66 221 ALA A CA 1
ATOM 1714 C C . ALA A 1 221 ? 7.744 18.375 -13.754 1.00 56.66 221 ALA A C 1
ATOM 1716 O O . ALA A 1 221 ? 7.916 18.941 -14.832 1.00 56.66 221 ALA A O 1
ATOM 1717 N N . GLY A 1 222 ? 6.748 18.729 -12.927 1.00 55.12 222 GLY A N 1
ATOM 1718 C CA . GLY A 1 222 ? 5.709 19.705 -13.279 1.00 55.12 222 GLY A CA 1
ATOM 1719 C C . GLY A 1 222 ? 4.882 19.295 -14.505 1.00 55.12 222 GLY A C 1
ATOM 1720 O O . GLY A 1 222 ? 4.247 20.135 -15.140 1.00 55.12 222 GLY A O 1
ATOM 1721 N N . GLN A 1 223 ? 4.913 18.014 -14.867 1.00 54.84 223 GLN A N 1
ATOM 1722 C CA . GLN A 1 223 ? 4.247 17.467 -16.038 1.00 54.84 223 GLN A CA 1
ATOM 1723 C C . GLN A 1 223 ? 2.817 17.053 -15.689 1.00 54.84 223 GLN A C 1
ATOM 1725 O O . GLN A 1 223 ? 2.510 16.645 -14.565 1.00 54.84 223 GLN A O 1
ATOM 1730 N N . LYS A 1 224 ? 1.916 17.140 -16.674 1.00 52.22 224 LYS A N 1
ATOM 1731 C CA . LYS A 1 224 ? 0.601 16.504 -16.560 1.00 52.22 224 LYS A CA 1
ATOM 1732 C C . LYS A 1 224 ? 0.797 14.999 -16.418 1.00 52.22 224 LYS A C 1
ATOM 1734 O O . LYS A 1 224 ? 1.644 14.421 -17.094 1.00 52.22 224 LYS A O 1
ATOM 1739 N N . LEU A 1 225 ? -0.016 14.389 -15.557 1.00 54.41 225 LEU A N 1
ATOM 1740 C CA . LEU A 1 225 ? -0.076 12.940 -15.432 1.00 54.41 225 LEU A CA 1
ATOM 1741 C C . LEU A 1 225 ? -0.2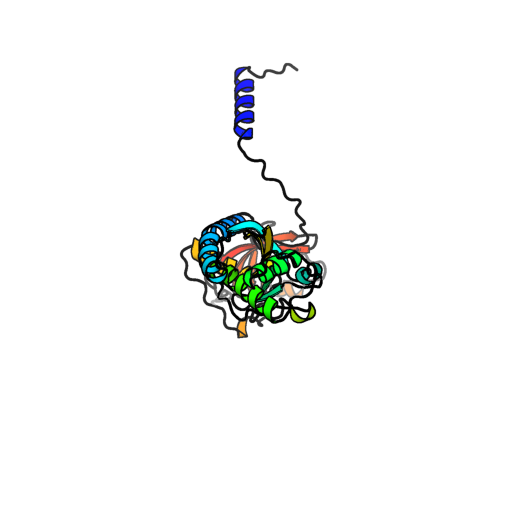76 12.326 -16.829 1.00 54.41 225 LEU A C 1
ATOM 1743 O O . LEU A 1 225 ? -1.129 12.840 -17.568 1.00 54.41 225 LEU A O 1
ATOM 1747 N N . PRO A 1 226 ? 0.479 11.280 -17.214 1.00 57.41 226 PRO A N 1
ATOM 1748 C CA . PRO A 1 226 ? 0.208 10.585 -18.463 1.00 57.41 226 PRO A CA 1
ATOM 1749 C C . PRO A 1 226 ? -1.260 10.130 -18.476 1.00 57.41 226 PRO A C 1
ATOM 1751 O O . PRO A 1 226 ? -1.798 9.761 -17.426 1.00 57.41 226 PRO A O 1
ATOM 1754 N N . PRO A 1 227 ? -1.947 10.206 -19.629 1.00 59.34 227 PRO A N 1
ATOM 1755 C CA . PRO A 1 227 ? -3.338 9.789 -19.717 1.00 59.34 227 PRO A CA 1
ATOM 1756 C C . PRO A 1 227 ? -3.468 8.330 -19.271 1.00 59.34 227 PRO A C 1
ATOM 1758 O O . PRO A 1 227 ? -2.655 7.487 -19.654 1.00 59.34 227 PRO A O 1
ATOM 1761 N N . LYS A 1 228 ? -4.494 8.039 -18.459 1.00 58.66 228 LYS A N 1
ATOM 1762 C CA . LYS A 1 228 ? -4.800 6.669 -18.032 1.00 58.66 228 LYS A CA 1
ATOM 1763 C C . LYS A 1 228 ? -5.004 5.825 -19.291 1.00 58.66 228 LYS A C 1
ATOM 1765 O O . LYS A 1 228 ? -5.841 6.169 -20.129 1.00 58.66 228 LYS A O 1
ATOM 1770 N N . LEU A 1 229 ? -4.205 4.769 -19.446 1.00 63.22 229 LEU A N 1
ATOM 1771 C CA . LEU A 1 229 ? -4.330 3.868 -20.586 1.00 63.22 229 LEU A CA 1
ATOM 1772 C C . LEU A 1 229 ? -5.742 3.257 -20.591 1.00 63.22 229 LEU A C 1
ATOM 1774 O O . LEU A 1 229 ? -6.252 2.905 -19.524 1.00 63.22 229 LEU A O 1
ATOM 1778 N N . PRO A 1 230 ? -6.391 3.141 -21.762 1.00 68.44 230 PRO A N 1
ATOM 1779 C CA . PRO A 1 230 ? -7.680 2.484 -21.865 1.00 68.44 230 PRO A CA 1
ATOM 1780 C C . PRO A 1 230 ? -7.659 1.056 -21.292 1.00 68.44 230 PRO A C 1
ATOM 1782 O O . PRO A 1 230 ? -6.707 0.318 -21.557 1.00 68.44 230 PRO A O 1
ATOM 1785 N N . PRO A 1 231 ? -8.734 0.629 -20.604 1.00 61.62 231 PRO A N 1
ATOM 1786 C CA . PRO A 1 231 ? -8.853 -0.689 -19.987 1.00 61.62 231 PRO A CA 1
ATOM 1787 C C . PRO A 1 231 ? -8.457 -1.873 -20.860 1.00 61.62 231 PRO A C 1
ATOM 1789 O O . PRO A 1 231 ? -7.762 -2.791 -20.448 1.00 61.62 231 PRO A O 1
ATOM 1792 N N . HIS A 1 232 ? -8.893 -1.836 -22.114 1.00 66.44 232 HIS A N 1
ATOM 1793 C CA . HIS A 1 232 ? -8.695 -2.925 -23.057 1.00 66.44 232 HIS A CA 1
ATOM 1794 C C . HIS A 1 232 ? -7.233 -3.076 -23.502 1.00 66.44 232 HIS A C 1
ATOM 1796 O O . HIS A 1 232 ? -6.872 -4.138 -23.997 1.00 66.44 232 HIS A O 1
ATOM 1802 N N . LEU A 1 233 ? -6.387 -2.053 -23.319 1.00 67.56 233 LEU A N 1
ATOM 1803 C CA . LEU A 1 233 ? -4.965 -2.135 -23.658 1.00 67.56 233 LEU A CA 1
ATOM 1804 C C . LEU A 1 233 ? -4.136 -2.827 -22.572 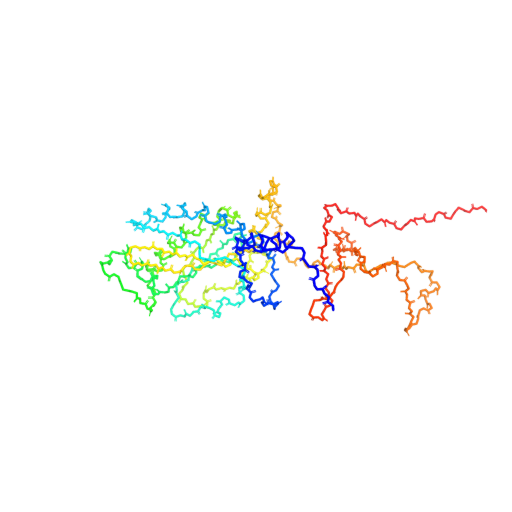1.00 67.56 233 LEU A C 1
ATOM 1806 O O . LEU A 1 233 ? -3.016 -3.236 -22.857 1.00 67.56 233 LEU A O 1
ATOM 1810 N N . SER A 1 234 ? -4.657 -3.010 -21.351 1.00 60.16 234 SER A N 1
ATOM 1811 C CA . SER A 1 234 ? -3.889 -3.666 -20.284 1.00 60.16 234 SER A CA 1
ATOM 1812 C C . SER A 1 234 ? -3.742 -5.174 -20.444 1.00 60.16 234 SER A C 1
ATOM 1814 O O . SER A 1 234 ? -2.852 -5.763 -19.842 1.00 60.16 234 SER A O 1
ATOM 1816 N N . ALA A 1 235 ? -4.613 -5.797 -21.237 1.00 61.94 235 ALA A N 1
ATOM 1817 C CA . ALA A 1 235 ? -4.549 -7.221 -21.554 1.00 61.94 235 ALA A CA 1
ATOM 1818 C C . ALA A 1 235 ? -3.694 -7.520 -22.800 1.00 61.94 235 ALA A C 1
ATOM 1820 O O . ALA A 1 235 ? -3.533 -8.681 -23.166 1.00 61.94 235 ALA A O 1
ATOM 1821 N N . VAL A 1 236 ? -3.179 -6.489 -23.477 1.00 75.75 236 VAL A N 1
ATOM 1822 C CA . VAL A 1 236 ? -2.394 -6.657 -24.700 1.00 75.75 236 VAL A CA 1
ATOM 1823 C C . VAL A 1 236 ? -0.949 -6.957 -24.319 1.00 75.75 236 VAL A C 1
ATOM 1825 O O . VAL A 1 236 ? -0.223 -6.087 -23.836 1.00 75.75 236 VAL A O 1
ATOM 1828 N N . GLU A 1 237 ? -0.523 -8.197 -24.544 1.00 67.69 237 GLU A N 1
ATOM 1829 C CA . GLU A 1 237 ? 0.885 -8.569 -24.447 1.00 67.69 237 GLU A CA 1
ATOM 1830 C C . GLU A 1 237 ? 1.649 -7.966 -25.628 1.00 67.69 237 GLU A C 1
ATOM 1832 O O . GLU A 1 237 ? 1.365 -8.263 -26.788 1.00 67.69 237 GLU A O 1
ATOM 1837 N N . LEU A 1 238 ? 2.618 -7.101 -25.329 1.00 77.94 238 LEU A N 1
ATOM 1838 C CA . LEU A 1 238 ? 3.448 -6.455 -26.338 1.00 77.94 238 LEU A CA 1
ATOM 1839 C C . LEU A 1 238 ? 4.823 -7.138 -26.374 1.00 77.94 238 LEU A C 1
ATOM 1841 O O . LEU A 1 238 ? 5.560 -7.048 -25.384 1.00 77.94 238 LEU A O 1
ATOM 1845 N N . PRO A 1 239 ? 5.200 -7.823 -27.471 1.00 77.69 239 PRO A N 1
ATOM 1846 C CA . PRO A 1 239 ? 6.510 -8.446 -27.569 1.00 77.69 239 PRO A CA 1
ATOM 1847 C C . PRO A 1 239 ? 7.585 -7.360 -27.612 1.00 77.69 239 PRO A C 1
ATOM 1849 O O . PRO A 1 239 ? 7.618 -6.519 -28.514 1.00 77.69 239 PRO A O 1
ATOM 1852 N N . VAL A 1 240 ? 8.470 -7.388 -26.617 1.00 82.75 240 VAL A N 1
ATOM 1853 C CA . VAL A 1 240 ? 9.627 -6.498 -26.535 1.00 82.75 240 VAL A CA 1
ATOM 1854 C C . VAL A 1 240 ? 10.862 -7.259 -26.997 1.00 82.75 240 VAL A C 1
ATOM 1856 O O . VAL A 1 240 ? 11.256 -8.256 -26.390 1.00 82.75 240 VAL A O 1
ATOM 1859 N N . CYS A 1 241 ? 11.492 -6.769 -28.058 1.00 84.25 241 CYS A N 1
ATOM 1860 C CA . CYS A 1 241 ? 12.684 -7.355 -28.655 1.00 84.25 241 CYS A CA 1
ATOM 1861 C C . CYS A 1 241 ? 13.865 -6.400 -28.504 1.00 84.25 241 CYS A C 1
ATOM 1863 O O . CYS A 1 241 ? 13.727 -5.191 -28.666 1.00 84.25 241 CYS A O 1
ATOM 1865 N N . ALA A 1 242 ? 15.048 -6.939 -28.231 1.00 85.06 242 ALA A N 1
ATOM 1866 C CA . ALA A 1 242 ? 16.274 -6.159 -28.199 1.00 85.06 242 ALA A CA 1
ATOM 1867 C C . ALA A 1 242 ? 17.168 -6.610 -29.351 1.00 85.06 242 ALA A C 1
ATOM 1869 O O . ALA A 1 242 ? 17.564 -7.773 -29.421 1.00 85.06 242 ALA A O 1
ATOM 1870 N N . GLN A 1 243 ? 17.426 -5.701 -30.282 1.00 86.38 243 GLN A N 1
ATOM 1871 C CA . GLN A 1 243 ? 18.160 -5.999 -31.501 1.00 86.38 243 GLN A CA 1
ATOM 1872 C C . GLN A 1 243 ? 19.655 -5.917 -31.220 1.00 86.38 243 GLN A C 1
ATOM 1874 O O . GLN A 1 243 ? 20.186 -4.829 -31.016 1.00 86.38 243 GLN A O 1
ATOM 1879 N N . LEU A 1 244 ? 20.318 -7.075 -31.196 1.00 83.06 244 LEU A N 1
ATOM 1880 C CA . LEU A 1 244 ? 21.750 -7.180 -30.906 1.00 83.06 244 LEU A CA 1
ATOM 1881 C C . LEU A 1 244 ? 22.608 -6.440 -31.933 1.00 83.06 244 LEU A C 1
ATOM 1883 O O . LEU A 1 244 ? 23.595 -5.842 -31.537 1.00 83.06 244 LEU A O 1
ATOM 1887 N N . GLY A 1 245 ? 22.217 -6.492 -33.204 1.00 82.94 245 GLY A N 1
ATOM 1888 C CA . GLY A 1 245 ? 22.896 -5.872 -34.335 1.00 82.94 245 GLY A CA 1
ATOM 1889 C C . GLY A 1 245 ? 22.256 -6.317 -35.647 1.00 82.94 245 GLY A C 1
ATOM 1890 O O . GLY A 1 245 ? 21.337 -7.144 -35.655 1.00 82.94 245 GLY A O 1
ATOM 1891 N N . THR A 1 246 ? 22.742 -5.756 -36.739 1.00 84.81 246 THR A N 1
ATOM 1892 C CA . THR A 1 246 ? 22.387 -6.095 -38.113 1.00 84.81 246 THR A CA 1
ATOM 1893 C C . THR A 1 246 ? 23.609 -6.557 -38.893 1.00 84.81 246 THR A C 1
ATOM 1895 O O . THR A 1 246 ? 24.754 -6.294 -38.533 1.00 84.81 246 THR A O 1
ATOM 1898 N N . ILE A 1 247 ? 23.352 -7.320 -39.947 1.00 87.69 247 ILE A N 1
ATOM 1899 C CA . ILE A 1 247 ? 24.343 -7.704 -40.943 1.00 87.69 247 ILE A CA 1
ATOM 1900 C C . ILE A 1 247 ? 23.630 -7.712 -42.293 1.00 87.69 247 ILE A C 1
ATOM 1902 O O . ILE A 1 247 ? 22.519 -8.236 -42.404 1.00 87.69 247 ILE A O 1
ATOM 1906 N N . GLU A 1 248 ? 24.244 -7.110 -43.303 1.00 86.44 248 GLU A N 1
ATOM 1907 C CA . GLU A 1 248 ? 23.785 -7.225 -44.684 1.00 86.44 248 GLU A CA 1
ATOM 1908 C C . GLU A 1 248 ? 24.494 -8.418 -45.324 1.00 86.44 248 GLU A C 1
ATOM 1910 O O . GLU A 1 248 ? 25.723 -8.476 -45.352 1.00 86.44 248 GLU A O 1
ATOM 1915 N N . LEU A 1 249 ? 23.716 -9.390 -45.801 1.00 87.25 249 LEU A N 1
ATOM 1916 C CA . LEU A 1 249 ? 24.220 -10.608 -46.433 1.00 87.25 249 LEU A CA 1
ATOM 1917 C C . LEU A 1 249 ? 23.630 -10.735 -47.839 1.00 87.25 249 LEU A C 1
ATOM 1919 O O . LEU A 1 249 ? 22.409 -10.613 -47.993 1.00 87.25 249 LEU A O 1
ATOM 1923 N N . PRO A 1 250 ? 24.440 -11.026 -48.871 1.00 90.94 250 PRO A N 1
ATOM 1924 C CA . PRO A 1 250 ? 23.905 -11.367 -50.177 1.00 90.94 250 PRO A CA 1
ATOM 1925 C C . PRO A 1 250 ? 23.120 -12.681 -50.092 1.00 90.94 250 PRO A C 1
ATOM 1927 O O . PRO A 1 250 ? 23.478 -13.610 -49.365 1.00 90.94 250 PRO A O 1
ATOM 1930 N N . LEU A 1 251 ? 22.046 -12.784 -50.880 1.00 91.06 251 LEU A N 1
ATOM 1931 C CA . LEU A 1 251 ? 21.129 -13.929 -50.836 1.00 91.06 251 LEU A CA 1
ATOM 1932 C C . LEU A 1 251 ? 21.841 -15.275 -51.057 1.00 91.06 251 LEU A C 1
ATOM 1934 O O . LEU A 1 251 ? 21.465 -16.278 -50.459 1.00 91.06 251 LEU A O 1
ATOM 1938 N N . SER A 1 252 ? 22.883 -15.298 -51.889 1.00 92.19 252 SER A N 1
ATOM 1939 C CA . SER A 1 252 ? 23.692 -16.495 -52.129 1.00 92.19 252 SER A CA 1
ATOM 1940 C C . SER A 1 252 ? 24.422 -16.986 -50.880 1.00 92.19 252 SER A C 1
ATOM 1942 O O . SER A 1 252 ? 24.497 -18.191 -50.671 1.00 92.19 252 SER A O 1
ATOM 1944 N N . GLU A 1 253 ? 24.939 -16.076 -50.051 1.00 88.62 253 GLU A N 1
ATOM 1945 C CA . GLU A 1 253 ? 25.601 -16.429 -48.790 1.00 88.62 253 GLU A CA 1
ATOM 1946 C C . GLU A 1 253 ? 24.578 -16.880 -47.753 1.00 88.62 253 GLU A C 1
ATOM 1948 O O . GLU A 1 253 ? 24.792 -17.887 -47.089 1.00 88.62 253 GLU A O 1
ATOM 1953 N N . LEU A 1 254 ? 23.424 -16.206 -47.682 1.00 89.94 254 LEU A N 1
ATOM 1954 C CA . LEU A 1 254 ? 22.333 -16.600 -46.791 1.00 89.94 254 LEU A CA 1
ATOM 1955 C C . LEU A 1 254 ? 21.862 -18.041 -47.058 1.00 89.94 254 LEU A C 1
ATOM 1957 O O . LEU A 1 254 ? 21.608 -18.792 -46.120 1.00 89.94 254 LEU A O 1
ATOM 1961 N N . LEU A 1 255 ? 21.751 -18.429 -48.333 1.00 92.44 255 LEU A N 1
ATOM 1962 C CA . LEU A 1 255 ? 21.354 -19.783 -48.737 1.00 92.44 255 LEU A CA 1
ATOM 1963 C C . LEU A 1 255 ? 22.446 -20.836 -48.501 1.00 92.44 255 LEU A C 1
ATOM 1965 O O . LEU A 1 255 ? 22.131 -22.024 -48.479 1.00 92.44 255 LEU A O 1
ATOM 1969 N N . ALA A 1 256 ? 23.700 -20.413 -48.350 1.00 91.31 256 ALA A N 1
ATOM 1970 C CA . ALA A 1 256 ? 24.847 -21.284 -48.127 1.00 91.31 256 ALA A CA 1
ATOM 1971 C C . ALA A 1 256 ? 25.204 -21.461 -46.639 1.00 91.31 256 ALA A C 1
ATOM 1973 O O . ALA A 1 256 ? 26.166 -22.164 -46.349 1.00 91.31 256 ALA A O 1
ATOM 1974 N N . LEU A 1 257 ? 24.459 -20.840 -45.713 1.00 91.69 257 LEU A N 1
ATOM 1975 C CA . LEU A 1 257 ? 24.734 -20.929 -44.278 1.00 91.69 257 LEU A CA 1
ATOM 1976 C C . LEU A 1 257 ? 24.537 -22.346 -43.734 1.00 91.69 257 LEU A C 1
ATOM 1978 O O . LEU A 1 257 ? 23.481 -22.961 -43.905 1.00 91.69 257 LEU A O 1
ATOM 1982 N N . GLU A 1 258 ? 25.522 -22.813 -42.975 1.00 86.12 258 GLU A N 1
ATOM 1983 C CA . GLU A 1 258 ? 25.502 -24.093 -42.279 1.00 86.12 258 GLU A CA 1
ATOM 1984 C C . GLU A 1 258 ? 25.561 -23.918 -40.751 1.00 86.12 258 GLU A C 1
ATOM 1986 O O . GLU A 1 258 ? 25.964 -22.889 -40.199 1.00 86.12 258 GLU A O 1
ATOM 1991 N N . VAL A 1 259 ? 25.125 -24.952 -40.020 1.00 87.31 259 VAL A N 1
ATOM 1992 C CA . VAL A 1 259 ? 25.206 -24.962 -38.552 1.00 87.31 259 VAL A CA 1
ATOM 1993 C C . VAL A 1 259 ? 26.677 -24.955 -38.140 1.00 87.31 259 VAL A C 1
ATOM 1995 O O . VAL A 1 259 ? 27.372 -25.957 -38.284 1.00 87.31 259 VAL A O 1
ATOM 1998 N N . GLY A 1 260 ? 27.127 -23.840 -37.572 1.00 86.88 260 GLY A N 1
ATOM 1999 C CA . GLY A 1 260 ? 28.520 -23.633 -37.169 1.00 86.88 260 GLY A CA 1
ATOM 2000 C C . GLY A 1 260 ? 29.116 -22.338 -37.713 1.00 86.88 260 GLY A C 1
ATOM 2001 O O . GLY A 1 260 ? 30.129 -21.881 -37.184 1.00 86.88 260 GLY A O 1
ATOM 2002 N N . ASP A 1 261 ? 28.464 -21.722 -38.698 1.00 83.69 261 ASP A N 1
ATOM 2003 C CA . ASP A 1 261 ? 28.915 -20.461 -39.272 1.00 83.69 261 ASP A CA 1
ATOM 2004 C C . ASP A 1 261 ? 28.815 -19.302 -38.276 1.00 83.69 261 ASP A C 1
ATOM 2006 O O . ASP A 1 261 ? 27.895 -19.202 -37.457 1.00 83.69 261 ASP A O 1
ATOM 2010 N N . VAL A 1 262 ? 29.798 -18.403 -38.351 1.00 85.12 262 VAL A N 1
ATOM 2011 C CA . VAL A 1 262 ? 29.901 -17.224 -37.490 1.00 85.12 262 VAL A CA 1
ATOM 2012 C C . VAL A 1 262 ? 29.535 -15.990 -38.303 1.00 85.12 262 VAL A C 1
ATOM 2014 O O . VAL A 1 262 ? 30.266 -15.603 -39.211 1.00 85.12 262 VAL A O 1
ATOM 2017 N N . LEU A 1 263 ? 28.424 -15.349 -37.938 1.00 82.75 263 LEU A N 1
ATOM 2018 C CA . LEU A 1 263 ? 27.956 -14.113 -38.563 1.00 82.75 263 LEU A CA 1
ATOM 2019 C C . LEU A 1 263 ? 28.460 -12.888 -37.779 1.00 82.75 263 LEU A C 1
ATOM 2021 O O . LEU A 1 263 ? 28.055 -12.702 -36.625 1.00 82.75 263 LEU A O 1
ATOM 2025 N N . PRO A 1 264 ? 29.336 -12.048 -38.358 1.00 81.06 264 PRO A N 1
ATOM 2026 C CA . PRO A 1 264 ? 29.798 -10.829 -37.705 1.00 81.06 264 PRO A CA 1
ATOM 2027 C C . PRO A 1 264 ? 28.706 -9.753 -37.745 1.00 81.06 264 PRO A C 1
ATOM 2029 O O . PRO A 1 264 ? 28.371 -9.230 -38.801 1.00 81.06 264 PRO A O 1
ATOM 2032 N N . LEU A 1 265 ? 28.152 -9.410 -36.584 1.00 85.69 265 LEU A N 1
ATOM 2033 C CA . LEU A 1 265 ? 27.184 -8.317 -36.458 1.00 85.69 265 LEU A CA 1
ATOM 2034 C C . LEU A 1 265 ? 27.893 -6.955 -36.420 1.00 85.69 265 LEU A C 1
ATOM 2036 O O . LEU A 1 265 ? 29.035 -6.856 -35.971 1.00 85.69 265 LEU A O 1
ATOM 2040 N N . ASP A 1 266 ? 27.184 -5.898 -36.804 1.00 81.88 266 ASP A N 1
ATOM 2041 C CA . ASP A 1 266 ? 27.645 -4.501 -36.764 1.00 81.88 266 ASP A CA 1
ATOM 2042 C C . ASP A 1 266 ? 27.717 -3.867 -35.356 1.00 81.88 266 ASP A C 1
ATOM 2044 O O . ASP A 1 266 ? 28.006 -2.677 -35.219 1.00 81.88 266 ASP A O 1
ATOM 2048 N N . ALA A 1 267 ? 27.490 -4.648 -34.298 1.00 76.62 267 ALA A N 1
ATOM 2049 C CA . ALA A 1 267 ? 27.396 -4.159 -32.927 1.00 76.62 267 ALA A CA 1
ATOM 2050 C C . ALA A 1 267 ? 28.617 -4.509 -32.069 1.00 76.62 267 ALA A C 1
ATOM 2052 O O . ALA A 1 267 ? 29.109 -5.642 -32.067 1.00 76.62 267 ALA A O 1
ATOM 2053 N N . HIS A 1 268 ? 29.063 -3.552 -31.248 1.00 76.81 268 HIS A N 1
ATOM 2054 C CA . HIS A 1 268 ? 30.213 -3.737 -30.364 1.00 76.81 268 HIS A CA 1
ATOM 2055 C C . HIS A 1 268 ? 29.812 -4.179 -28.952 1.00 76.81 268 HIS A C 1
ATOM 2057 O O . HIS A 1 268 ? 28.757 -3.841 -28.408 1.00 76.81 268 HIS A O 1
ATOM 2063 N N . ARG A 1 269 ? 30.707 -4.918 -28.286 1.00 74.38 269 ARG A N 1
ATOM 2064 C CA . ARG A 1 269 ? 30.483 -5.368 -26.907 1.00 74.38 269 ARG A CA 1
ATOM 2065 C C . ARG A 1 269 ? 30.393 -4.167 -25.956 1.00 74.38 269 ARG A C 1
ATOM 2067 O O . ARG A 1 269 ? 31.364 -3.442 -25.776 1.00 74.38 269 ARG A O 1
ATOM 2074 N N . GLY A 1 270 ? 29.244 -4.018 -25.296 1.00 71.12 270 GLY A N 1
ATOM 2075 C CA . GLY A 1 270 ? 28.969 -2.918 -24.360 1.00 71.12 270 GLY A CA 1
ATOM 2076 C C . GLY A 1 270 ? 28.290 -1.705 -25.000 1.00 71.12 270 GLY A C 1
ATOM 2077 O O . GLY A 1 270 ? 27.972 -0.748 -24.294 1.00 71.12 270 GLY A O 1
ATOM 2078 N N . GLU A 1 271 ? 28.034 -1.751 -26.307 1.00 81.50 271 GLU A N 1
ATOM 2079 C CA . GLU A 1 271 ? 27.250 -0.740 -27.002 1.00 81.50 271 GLU A CA 1
ATOM 2080 C C . GLU A 1 271 ? 25.772 -0.784 -26.579 1.00 81.50 271 GLU A C 1
ATOM 2082 O O . GLU A 1 271 ? 25.248 -1.803 -26.116 1.00 81.50 271 GLU A O 1
ATOM 2087 N N . ARG A 1 272 ? 25.095 0.362 -26.701 1.00 83.50 272 ARG A N 1
ATOM 2088 C CA . ARG A 1 272 ? 23.661 0.462 -26.433 1.00 83.50 272 ARG A CA 1
ATOM 2089 C C . ARG A 1 272 ? 22.890 -0.084 -27.626 1.00 83.50 272 ARG A C 1
ATOM 2091 O O . ARG A 1 272 ? 22.936 0.493 -28.705 1.00 83.50 272 ARG A O 1
ATOM 2098 N N . ILE A 1 273 ? 22.122 -1.136 -27.397 1.00 86.69 273 ILE A N 1
ATOM 2099 C CA . ILE A 1 273 ? 21.320 -1.780 -28.428 1.00 86.69 273 ILE A CA 1
ATOM 2100 C C . ILE A 1 273 ? 19.930 -1.157 -28.552 1.00 86.69 273 ILE A C 1
ATOM 2102 O O . ILE A 1 273 ? 19.404 -0.573 -27.595 1.00 86.69 273 ILE A O 1
ATOM 2106 N N . LYS A 1 274 ? 19.327 -1.287 -29.736 1.00 87.56 274 LYS A N 1
ATOM 2107 C CA . LYS A 1 274 ? 17.962 -0.821 -30.000 1.00 87.56 274 LYS A CA 1
ATOM 2108 C C . LYS A 1 274 ? 16.953 -1.763 -29.349 1.00 87.56 274 LYS A C 1
ATOM 2110 O O . LYS A 1 274 ? 17.118 -2.983 -29.394 1.00 87.56 274 LYS A O 1
ATOM 2115 N N . VAL A 1 275 ? 15.918 -1.195 -28.737 1.00 88.06 275 VAL A N 1
ATOM 2116 C CA . VAL A 1 275 ? 14.801 -1.962 -28.180 1.00 88.06 275 VAL A CA 1
ATOM 2117 C C . VAL A 1 275 ? 13.532 -1.594 -28.928 1.00 88.06 275 VAL A C 1
ATOM 2119 O O . VAL A 1 275 ? 13.190 -0.413 -29.047 1.00 88.06 275 VAL A O 1
ATOM 2122 N N . HIS A 1 276 ? 12.855 -2.632 -29.396 1.00 86.88 276 HIS A N 1
ATOM 2123 C CA . HIS A 1 276 ? 11.644 -2.566 -30.190 1.00 86.88 276 HIS A CA 1
ATOM 2124 C C . HIS A 1 276 ? 10.483 -3.148 -29.412 1.00 86.88 276 HIS A C 1
ATOM 2126 O O . HIS A 1 276 ? 10.642 -4.143 -28.705 1.00 86.88 276 HIS A O 1
ATOM 2132 N N . ALA A 1 277 ? 9.316 -2.551 -29.568 1.00 85.06 277 ALA A N 1
ATOM 2133 C CA . ALA A 1 277 ? 8.066 -3.120 -29.111 1.00 85.06 277 ALA A CA 1
ATOM 2134 C C . ALA A 1 277 ? 7.160 -3.243 -30.331 1.00 85.06 277 ALA A C 1
ATOM 2136 O O . ALA A 1 277 ? 6.888 -2.240 -30.988 1.00 85.06 277 ALA A O 1
ATOM 2137 N N . ASP A 1 278 ? 6.781 -4.474 -30.676 1.00 82.00 278 ASP A N 1
ATOM 2138 C CA . ASP A 1 278 ? 6.013 -4.767 -31.898 1.00 82.00 278 ASP A CA 1
ATOM 2139 C C . ASP A 1 278 ? 6.636 -4.147 -33.170 1.00 82.00 278 ASP A C 1
ATOM 2141 O O . ASP A 1 278 ? 5.991 -3.473 -33.970 1.00 82.00 278 ASP A O 1
ATOM 2145 N N . GLY A 1 279 ? 7.960 -4.296 -33.308 1.00 78.44 279 GLY A N 1
ATOM 2146 C CA . GLY A 1 279 ? 8.723 -3.790 -34.457 1.00 78.44 279 GLY A CA 1
ATOM 2147 C C . GLY A 1 279 ? 8.967 -2.276 -34.485 1.00 78.44 279 GLY A C 1
ATOM 2148 O O . GLY A 1 279 ? 9.585 -1.797 -35.430 1.00 78.44 279 GLY A O 1
ATOM 2149 N N . ARG A 1 280 ? 8.522 -1.518 -33.473 1.00 81.94 280 ARG A N 1
ATOM 2150 C CA . ARG A 1 280 ? 8.774 -0.071 -33.366 1.00 81.94 280 ARG A CA 1
ATOM 2151 C C . ARG A 1 280 ? 9.864 0.243 -32.350 1.00 81.94 280 ARG A C 1
ATOM 2153 O O . ARG A 1 280 ? 9.755 -0.167 -31.191 1.00 81.94 280 ARG A O 1
ATOM 2160 N N . ASP A 1 281 ? 10.859 1.031 -32.754 1.00 81.88 281 ASP A N 1
ATOM 2161 C CA . ASP A 1 281 ? 11.877 1.592 -31.863 1.00 81.88 281 ASP A CA 1
ATOM 2162 C C . ASP A 1 281 ? 11.214 2.407 -30.744 1.00 81.88 281 ASP A C 1
ATOM 2164 O O . ASP A 1 281 ? 10.547 3.410 -31.005 1.00 81.88 281 ASP A O 1
ATOM 2168 N N . PHE A 1 282 ? 11.453 2.032 -29.485 1.00 83.50 282 PHE A N 1
ATOM 2169 C CA . PHE A 1 282 ? 10.994 2.828 -28.337 1.00 83.50 282 PHE A CA 1
ATOM 2170 C C . PHE A 1 282 ? 12.099 3.131 -27.322 1.00 83.50 282 PHE A C 1
ATOM 2172 O O . PHE A 1 282 ? 11.870 3.862 -26.357 1.00 83.50 282 PHE A O 1
ATOM 2179 N N . GLY A 1 283 ? 13.312 2.603 -27.505 1.00 87.31 283 GLY A N 1
ATOM 2180 C CA . GLY A 1 283 ? 14.398 2.910 -26.585 1.00 87.31 283 GLY A CA 1
ATOM 2181 C C . GLY A 1 283 ? 15.760 2.329 -26.934 1.00 87.31 283 GLY A C 1
ATOM 2182 O O . GLY A 1 283 ? 15.992 1.741 -27.996 1.00 87.31 283 GLY A O 1
ATOM 2183 N N . ARG A 1 284 ? 16.685 2.529 -25.993 1.00 87.94 284 ARG A N 1
ATOM 2184 C CA . ARG A 1 284 ? 18.037 1.964 -26.009 1.00 87.94 284 ARG A CA 1
ATOM 2185 C C . ARG A 1 284 ? 18.316 1.249 -24.694 1.00 87.94 284 ARG A C 1
ATOM 2187 O O . ARG A 1 284 ? 17.910 1.728 -23.630 1.00 87.94 284 ARG A O 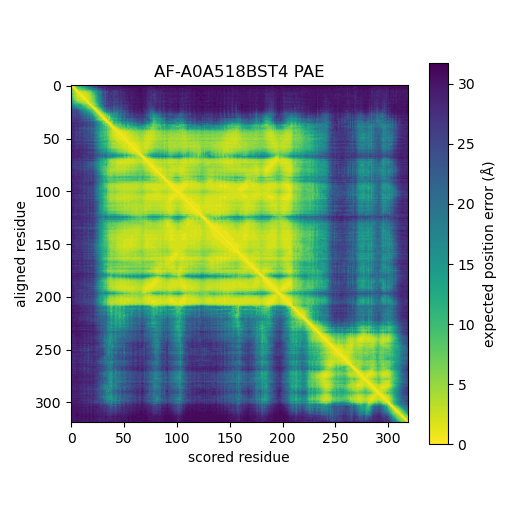1
ATOM 2194 N N . ALA A 1 285 ? 19.027 0.129 -24.761 1.00 86.44 285 ALA A N 1
ATOM 2195 C CA . ALA A 1 285 ? 19.381 -0.667 -23.593 1.00 86.44 285 ALA A CA 1
ATOM 2196 C C . ALA A 1 285 ? 20.819 -1.182 -23.642 1.00 86.44 285 ALA A C 1
ATOM 2198 O O . ALA A 1 285 ? 21.410 -1.314 -24.706 1.00 86.44 285 ALA A O 1
ATOM 2199 N N . ILE A 1 286 ? 21.368 -1.508 -22.476 1.00 85.06 286 ILE A N 1
ATOM 2200 C CA . ILE A 1 286 ? 22.641 -2.220 -22.345 1.00 85.06 286 ILE A CA 1
ATOM 2201 C C . ILE A 1 286 ? 22.339 -3.678 -22.003 1.00 85.06 286 ILE A C 1
ATOM 2203 O O . ILE A 1 286 ? 21.569 -3.964 -21.080 1.00 85.06 286 ILE A O 1
ATOM 2207 N N . LEU A 1 287 ? 22.949 -4.596 -22.749 1.00 82.62 287 LEU A N 1
ATOM 2208 C CA . LEU A 1 287 ? 22.908 -6.026 -22.458 1.00 82.62 287 LEU A CA 1
ATOM 2209 C C . LEU A 1 287 ? 23.729 -6.336 -21.213 1.00 82.62 287 LEU A C 1
ATOM 2211 O O . LEU A 1 287 ? 24.856 -5.870 -21.050 1.00 82.62 287 LEU A O 1
ATOM 2215 N N . GLY A 1 288 ? 23.189 -7.194 -20.365 1.00 81.62 288 GLY A N 1
ATOM 2216 C CA . GLY A 1 288 ? 23.886 -7.687 -19.197 1.00 81.62 288 GLY A CA 1
ATOM 2217 C C . GLY A 1 288 ? 23.406 -9.069 -18.799 1.00 81.62 288 GLY A C 1
ATOM 2218 O O . GLY A 1 288 ? 22.628 -9.731 -19.487 1.00 81.62 288 GLY A O 1
ATOM 2219 N N . SER A 1 289 ? 23.872 -9.499 -17.637 1.00 74.56 289 SER A N 1
ATOM 2220 C CA . SER A 1 289 ? 23.318 -10.662 -16.966 1.00 74.56 289 SER A CA 1
ATOM 2221 C C . SER A 1 289 ? 22.862 -10.262 -15.575 1.00 74.56 289 SER A C 1
ATOM 2223 O O . SER A 1 289 ? 23.497 -9.458 -14.891 1.00 74.56 289 SER A O 1
ATOM 2225 N N . ARG A 1 290 ? 21.738 -10.823 -15.148 1.00 64.88 290 ARG A N 1
ATOM 2226 C CA . ARG A 1 290 ? 21.243 -10.684 -13.786 1.00 64.88 290 ARG A CA 1
ATOM 2227 C C . ARG A 1 290 ? 20.942 -12.081 -13.276 1.00 64.88 290 ARG A C 1
ATOM 2229 O O . ARG A 1 290 ? 20.021 -12.731 -13.757 1.00 64.88 290 ARG A O 1
ATOM 2236 N N . ARG A 1 291 ? 21.732 -12.541 -12.297 1.00 66.50 291 ARG A N 1
ATOM 2237 C CA . ARG A 1 291 ? 21.594 -13.872 -11.662 1.00 66.50 291 ARG A CA 1
ATOM 2238 C C . ARG A 1 291 ? 21.747 -15.034 -12.645 1.00 66.50 291 ARG A C 1
ATOM 2240 O O . ARG A 1 291 ? 20.940 -15.956 -12.654 1.00 66.50 291 ARG A O 1
ATOM 2247 N N . GLY A 1 292 ? 22.749 -14.947 -13.517 1.00 68.88 292 GLY A N 1
ATOM 2248 C CA . GLY A 1 292 ? 23.011 -15.979 -14.524 1.00 68.88 292 GLY A CA 1
ATOM 2249 C C . GLY A 1 292 ? 21.982 -16.045 -15.658 1.00 68.88 292 GLY A C 1
ATOM 2250 O O . GLY A 1 292 ? 22.107 -16.905 -16.520 1.00 68.88 292 GLY A O 1
ATOM 2251 N N . ARG A 1 293 ? 20.987 -15.145 -15.693 1.00 62.25 293 ARG A N 1
ATOM 2252 C CA . ARG A 1 293 ? 20.053 -14.984 -16.817 1.00 62.25 293 ARG A CA 1
ATOM 2253 C C . ARG A 1 293 ? 20.399 -13.733 -17.618 1.00 62.25 293 ARG A C 1
ATOM 2255 O O . ARG A 1 293 ? 20.869 -12.750 -17.042 1.00 62.25 293 ARG A O 1
ATOM 2262 N N . LEU A 1 294 ? 20.153 -13.770 -18.927 1.00 72.62 294 LEU A N 1
ATOM 2263 C CA . LEU A 1 294 ? 20.276 -12.601 -19.801 1.00 72.62 294 LEU A CA 1
ATOM 2264 C C . LEU A 1 294 ? 19.304 -11.508 -19.343 1.00 72.62 294 LEU A C 1
ATOM 2266 O O . LEU A 1 294 ? 18.162 -11.794 -18.982 1.00 72.62 294 LEU A O 1
ATOM 2270 N N . ALA A 1 295 ? 19.772 -10.265 -19.319 1.00 78.81 295 ALA A N 1
ATOM 2271 C CA . ALA A 1 295 ? 18.994 -9.116 -18.883 1.00 78.81 295 ALA A CA 1
ATOM 2272 C C . ALA A 1 295 ? 19.323 -7.883 -19.729 1.00 78.81 295 ALA A C 1
ATOM 2274 O O . ALA A 1 295 ? 20.404 -7.773 -20.305 1.00 78.81 295 ALA A O 1
ATOM 2275 N N . LEU A 1 296 ? 18.388 -6.939 -19.759 1.00 79.00 296 LEU A N 1
ATOM 2276 C CA . LEU A 1 296 ? 18.513 -5.669 -20.464 1.00 79.00 296 LEU A CA 1
ATOM 2277 C C . LEU A 1 296 ? 18.298 -4.529 -19.476 1.00 79.00 296 LEU A C 1
ATOM 2279 O O . LEU A 1 296 ? 17.321 -4.531 -18.726 1.00 79.00 296 LEU A O 1
ATOM 2283 N N . GLN A 1 297 ? 19.195 -3.548 -19.481 1.00 80.44 297 GLN A N 1
ATOM 2284 C CA . GLN A 1 297 ? 19.021 -2.309 -18.735 1.00 80.44 297 GLN A CA 1
ATOM 2285 C C . GLN A 1 297 ? 18.636 -1.190 -19.697 1.00 80.44 297 GLN A C 1
ATOM 2287 O O . GLN A 1 297 ? 19.475 -0.727 -20.465 1.00 80.44 297 GLN A O 1
ATOM 2292 N N . LEU A 1 298 ? 17.384 -0.732 -19.633 1.00 83.25 298 LEU A N 1
ATOM 2293 C CA . LEU A 1 298 ? 16.924 0.430 -20.395 1.00 83.25 298 LEU A CA 1
ATOM 2294 C C . LEU A 1 298 ? 17.672 1.689 -19.937 1.00 83.25 298 LEU A C 1
ATOM 2296 O O . LEU A 1 298 ? 17.646 2.044 -18.757 1.00 83.25 298 LEU A O 1
ATOM 2300 N N . THR A 1 299 ? 18.348 2.354 -20.873 1.00 82.19 299 THR A N 1
ATOM 2301 C CA . THR A 1 299 ? 19.104 3.591 -20.624 1.00 82.19 299 THR A CA 1
ATOM 2302 C C . THR A 1 299 ? 18.355 4.837 -21.069 1.00 82.19 299 THR A C 1
ATOM 2304 O O . THR A 1 299 ? 18.548 5.901 -20.490 1.00 82.19 299 THR A O 1
ATOM 2307 N N . SER A 1 300 ? 17.514 4.715 -22.094 1.00 79.25 300 SER A N 1
ATOM 2308 C CA . SER A 1 300 ? 16.705 5.815 -22.614 1.00 79.25 300 SER A CA 1
ATOM 2309 C C . SER A 1 300 ? 15.434 5.279 -23.259 1.00 79.25 300 SER A C 1
ATOM 2311 O O . SER A 1 300 ? 15.457 4.220 -23.889 1.00 79.25 300 SER A O 1
ATOM 2313 N N . LEU A 1 301 ? 14.352 6.039 -23.121 1.00 80.25 301 LEU A N 1
ATOM 2314 C CA . LEU A 1 301 ? 13.094 5.834 -23.831 1.00 80.25 301 LEU A CA 1
ATOM 2315 C C . LEU A 1 301 ? 12.965 6.943 -24.874 1.00 80.25 301 LEU A C 1
ATOM 2317 O O . LEU A 1 301 ? 13.228 8.106 -24.566 1.00 80.25 301 LEU A O 1
ATOM 2321 N N . THR A 1 302 ? 12.597 6.581 -26.095 1.00 71.62 302 THR A N 1
ATOM 2322 C CA . THR A 1 302 ? 12.312 7.531 -27.168 1.00 71.62 302 THR A CA 1
ATOM 2323 C C . THR A 1 302 ? 10.826 7.863 -27.108 1.00 71.62 302 THR A C 1
ATOM 2325 O O . THR A 1 302 ? 9.989 6.965 -27.111 1.00 71.62 302 THR A O 1
ATOM 2328 N N . SER A 1 303 ? 10.487 9.147 -27.006 1.00 51.44 303 SER A N 1
ATOM 2329 C CA . SER A 1 303 ? 9.093 9.610 -26.955 1.00 51.44 303 SER A CA 1
ATOM 2330 C C . SER A 1 303 ? 8.441 9.737 -28.333 1.00 51.44 303 SER A C 1
ATOM 2332 O O . SER A 1 303 ? 7.225 9.882 -28.413 1.00 51.44 303 SER A O 1
ATOM 2334 N N . GLU A 1 304 ? 9.229 9.681 -29.407 1.00 48.81 304 GLU A N 1
ATOM 2335 C CA . GLU A 1 304 ? 8.741 9.723 -30.782 1.00 48.81 304 GLU A CA 1
ATOM 2336 C C . GLU A 1 304 ? 8.908 8.348 -31.438 1.00 48.81 304 GLU A C 1
ATOM 2338 O O . GLU A 1 304 ? 10.031 7.837 -31.498 1.00 48.81 304 GLU A O 1
ATOM 2343 N N . PRO A 1 305 ? 7.818 7.726 -31.924 1.00 45.81 305 PRO A N 1
ATOM 2344 C CA . PRO A 1 305 ? 7.925 6.520 -32.724 1.00 45.81 305 PRO A CA 1
ATOM 2345 C C . PRO A 1 305 ? 8.663 6.878 -34.015 1.00 45.81 305 PRO A C 1
ATOM 2347 O O . PRO A 1 305 ? 8.125 7.566 -34.878 1.00 45.81 305 PRO A O 1
ATOM 2350 N N . THR A 1 306 ? 9.911 6.435 -34.134 1.00 46.16 306 THR A N 1
ATOM 2351 C CA . THR A 1 306 ? 10.590 6.430 -35.430 1.00 46.16 306 THR A CA 1
ATOM 2352 C C . THR A 1 306 ? 9.998 5.260 -36.204 1.00 46.16 306 THR A C 1
ATOM 2354 O O . THR A 1 306 ? 10.139 4.111 -35.782 1.00 46.16 306 THR A O 1
ATOM 2357 N N . GLU A 1 307 ? 9.245 5.544 -37.269 1.00 46.09 307 GLU A N 1
ATOM 2358 C CA . GLU A 1 307 ? 8.822 4.494 -38.197 1.00 46.09 307 GLU A CA 1
ATOM 2359 C C . GLU A 1 307 ? 10.066 3.757 -38.708 1.00 46.09 307 GLU A C 1
ATOM 2361 O O . GLU A 1 307 ? 11.091 4.402 -38.950 1.00 46.09 307 GLU A O 1
ATOM 2366 N N . PRO A 1 308 ? 10.014 2.421 -38.846 1.00 48.78 308 PRO A N 1
ATOM 2367 C CA . PRO A 1 308 ? 11.111 1.689 -39.453 1.00 48.78 308 PRO A CA 1
ATOM 2368 C C . PRO A 1 308 ? 11.331 2.244 -40.860 1.00 48.78 308 PRO A C 1
ATOM 2370 O O . PRO A 1 308 ? 10.426 2.225 -41.696 1.00 48.78 308 PRO A O 1
ATOM 2373 N N . GLU A 1 309 ? 12.526 2.787 -41.085 1.00 43.38 309 GLU A N 1
ATOM 2374 C CA . GLU A 1 309 ? 12.937 3.343 -42.369 1.00 43.38 309 GLU A CA 1
ATOM 2375 C C . GLU A 1 309 ? 12.788 2.235 -43.431 1.00 43.38 309 GLU A C 1
ATOM 2377 O O . GLU A 1 309 ? 13.327 1.138 -43.239 1.00 43.38 309 GLU A O 1
ATOM 2382 N N . PRO A 1 310 ? 12.000 2.439 -44.505 1.00 41.78 310 PRO A N 1
ATOM 2383 C CA . PRO A 1 310 ? 11.855 1.422 -45.534 1.00 41.78 310 PRO A CA 1
ATOM 2384 C C . PRO A 1 310 ? 13.225 1.161 -46.176 1.00 41.78 310 PRO A C 1
ATOM 2386 O O . PRO A 1 310 ? 14.006 2.105 -46.333 1.00 41.78 310 PRO A O 1
ATOM 2389 N N . PRO A 1 311 ? 13.538 -0.091 -46.561 1.00 41.81 311 PRO A N 1
ATOM 2390 C CA . PRO A 1 311 ? 14.814 -0.401 -47.190 1.00 41.81 311 PRO A CA 1
ATOM 2391 C C . PRO A 1 311 ? 14.989 0.483 -48.427 1.00 41.81 311 PRO A C 1
ATOM 2393 O O . PRO A 1 311 ? 14.081 0.585 -49.257 1.00 41.81 311 PRO A O 1
ATOM 2396 N N . ALA A 1 312 ? 16.139 1.156 -48.511 1.00 40.44 312 ALA A N 1
ATOM 2397 C CA . ALA A 1 312 ? 16.464 2.056 -49.605 1.00 40.44 312 ALA A CA 1
ATOM 2398 C C . ALA A 1 312 ? 16.280 1.322 -50.940 1.00 40.44 312 ALA A C 1
ATOM 2400 O O . ALA A 1 312 ? 16.954 0.331 -51.219 1.00 40.44 312 ALA A O 1
ATOM 2401 N N . ALA A 1 313 ? 15.340 1.795 -51.758 1.00 38.94 313 ALA A N 1
ATOM 2402 C CA . ALA A 1 313 ? 15.144 1.277 -53.099 1.00 38.94 313 ALA A CA 1
ATOM 2403 C C . ALA A 1 313 ? 16.398 1.588 -53.926 1.00 38.94 313 ALA A C 1
ATOM 2405 O O . ALA A 1 313 ? 16.632 2.736 -54.308 1.00 38.94 313 ALA A O 1
ATOM 2406 N N . THR A 1 314 ? 17.216 0.571 -54.190 1.00 37.56 314 THR A N 1
ATOM 2407 C CA . THR A 1 314 ? 18.270 0.640 -55.199 1.00 37.56 314 THR A CA 1
ATOM 2408 C C . THR A 1 314 ? 17.601 0.854 -56.554 1.00 37.56 314 THR A C 1
ATOM 2410 O O . THR A 1 314 ? 16.966 -0.045 -57.101 1.00 37.56 314 THR A O 1
ATOM 2413 N N . ILE A 1 315 ? 17.705 2.073 -57.078 1.00 42.47 315 ILE A N 1
ATOM 2414 C CA . ILE A 1 315 ? 17.395 2.372 -58.472 1.00 42.47 315 ILE A CA 1
ATOM 2415 C C . ILE A 1 315 ? 18.563 1.810 -59.290 1.00 42.47 315 ILE A C 1
ATOM 2417 O O . ILE A 1 315 ? 19.622 2.427 -59.369 1.00 42.47 315 ILE A O 1
ATOM 2421 N N . GLU A 1 316 ? 18.390 0.614 -59.856 1.00 40.09 316 GLU A N 1
ATOM 2422 C CA . GLU A 1 316 ? 19.185 0.177 -61.005 1.00 40.09 316 GLU A CA 1
ATOM 2423 C C . GLU A 1 316 ? 18.737 0.995 -62.222 1.00 40.09 316 GLU A C 1
ATOM 2425 O O . GLU A 1 316 ? 17.690 0.747 -62.822 1.00 40.09 316 GLU A O 1
ATOM 2430 N N . GLU A 1 317 ? 19.521 2.015 -62.563 1.00 40.34 317 GLU A N 1
ATOM 2431 C CA . GLU A 1 317 ? 19.387 2.739 -63.820 1.00 40.34 317 GLU A CA 1
ATOM 2432 C C . GLU A 1 317 ? 20.106 1.939 -64.915 1.00 40.34 317 GLU A C 1
ATOM 2434 O O . GLU A 1 317 ? 21.330 1.807 -64.924 1.00 40.34 317 GLU A O 1
ATOM 2439 N N . GLN A 1 318 ? 19.313 1.347 -65.810 1.00 40.41 318 GLN A N 1
ATOM 2440 C CA . GLN A 1 318 ? 19.783 0.734 -67.047 1.00 40.41 318 GLN A CA 1
ATOM 2441 C C . GLN A 1 318 ? 20.336 1.808 -67.996 1.00 40.41 318 GLN A C 1
ATOM 2443 O O . GLN A 1 318 ? 19.598 2.717 -68.380 1.00 40.41 318 GLN A O 1
ATOM 2448 N N . ALA A 1 319 ? 21.582 1.636 -68.443 1.00 37.44 319 ALA A N 1
ATOM 2449 C CA . ALA A 1 319 ? 22.079 2.085 -69.746 1.00 37.44 319 ALA A CA 1
ATOM 2450 C C . ALA A 1 319 ? 23.247 1.198 -70.198 1.00 37.44 319 ALA A C 1
ATOM 2452 O O . ALA A 1 319 ? 24.197 1.024 -69.403 1.00 37.44 319 ALA A O 1
#

InterPro domains:
  IPR001543 Flagellar motor switch protein FliN-like, C-terminal domain [PF01052] (233-301)
  IPR036429 SpoA-like superfamily [G3DSA:2.30.330.10] (223-307)
  IPR036429 SpoA-like superfamily [SSF101801] (231-305)

Solvent-accessible surface area (backbone atoms only — not comparable to full-atom values): 18889 Å² total; per-residue (Å²): 137,82,84,87,69,54,72,66,58,56,48,53,52,50,51,56,54,58,64,50,72,74,56,76,77,72,80,79,73,87,76,68,78,87,62,80,74,88,69,53,72,70,57,48,60,47,52,48,53,56,48,58,76,41,33,67,59,23,30,58,56,38,28,70,75,58,78,47,73,50,44,65,46,79,75,49,71,46,84,36,58,53,84,53,50,67,83,75,62,64,87,55,42,42,34,32,35,28,32,35,68,53,28,53,25,40,37,40,36,47,34,28,51,50,44,20,55,40,38,41,66,77,63,45,92,77,51,61,70,40,92,55,74,68,51,78,66,46,35,51,51,49,36,53,53,51,47,39,48,47,51,56,51,32,50,74,45,68,26,59,71,47,75,80,40,58,33,74,49,77,88,69,63,70,58,45,73,72,21,77,56,68,61,56,47,56,19,38,32,34,36,31,37,42,38,44,90,91,46,76,39,53,38,37,35,37,36,55,38,66,66,35,48,53,38,45,53,19,58,75,69,73,43,77,62,78,78,82,77,60,75,80,60,56,76,58,84,73,61,71,46,70,49,75,58,56,70,91,71,60,69,73,58,66,74,64,66,57,98,84,71,84,81,80,54,76,51,61,95,86,47,73,28,47,28,24,48,79,81,32,48,40,31,31,22,37,78,48,68,57,93,92,36,85,38,73,45,77,76,46,74,49,92,60,78,52,71,74,77,74,78,80,81,80,80,82,78,90,128

Radius of gyration: 28.28 Å; Cα contacts (8 Å, |Δi|>4): 462; chains: 1; bounding box: 82×45×101 Å

Nearest PDB structures (foldseek):
  4fq0-assembly1_B  TM=7.740E-01  e=2.201E-08  Helicobacter pylori 26695
  8wiw-assembly1_0  TM=8.940E-01  e=6.044E-04  Salmonella enterica subsp. enterica serovar Typhimurium str. LT2
  8uox-assembly1_E6  TM=8.771E-01  e=6.044E-04  Salmonella enterica subsp. enterica serovar Typhimurium
  8t8o-assembly1_N  TM=8.207E-01  e=4.834E-04  Salmonella enterica subsp. enterica serovar Typhimurium
  1o9y-assembly1_C  TM=8.076E-01  e=5.716E-04  Pseudomonas syringae

Mean predicted aligned error: 15.75 Å

pLDDT: mean 76.64, std 17.14, range [32.81, 97.56]

Secondary structure (DSSP, 8-state):
------HHHHHHHHHHHHHGGGS---------TTS--SS-HHHHHHHHHHHHTTHHHHHHHHHHHHTS--EEEEEEEEEEEGGGTGGG-PSSP-EEEEEETTEEEEEEE-HHHHHHHHHHHHT-SS-----SPPPHHHHHHHHHHHHHHHHHHHHHHT--EEEEEEE-SGGGS--GGG-SSS---EEEEEEEEEE-SS-EEEEEEEEEHHHHHHHHHHHHTTPPPPPPPPGGGTT----EEEE-------HHHHHT--TT-----S--TTPEEEEEETTEEEEEEEEEEETTEEEEEEEEEEEEEEPPPPPP-------

Organism: NCBI:txid2528011